Protein AF-0000000078189400 (afdb_homodimer)

Structure (mmCIF, N/CA/C/O backbone):
data_AF-0000000078189400-model_v1
#
loop_
_entity.id
_entity.type
_entity.pdbx_description
1 polymer 'Probable histone-arginine methyltransferase CARM1-like N-terminal PH domain-containing protein'
#
loop_
_atom_site.group_PDB
_atom_site.id
_atom_site.type_symbol
_atom_site.label_atom_id
_atom_site.label_alt_id
_atom_site.label_comp_id
_atom_site.label_asym_id
_atom_site.label_entity_id
_atom_site.label_seq_id
_atom_site.pdbx_PDB_ins_code
_atom_site.Cartn_x
_atom_site.Cartn_y
_atom_site.Cartn_z
_atom_site.occupancy
_atom_site.B_iso_or_equiv
_atom_site.auth_seq_id
_atom_site.auth_comp_id
_atom_site.auth_asym_id
_atom_site.auth_atom_id
_atom_site.pdbx_PDB_model_num
ATOM 1 N N . MET A 1 1 ? -20.094 41.25 11.297 1 23.17 1 MET A N 1
ATOM 2 C CA . MET A 1 1 ? -19.078 40.438 11.961 1 23.17 1 MET A CA 1
ATOM 3 C C . MET A 1 1 ? -18.75 39.188 11.141 1 23.17 1 MET A C 1
ATOM 5 O O . MET A 1 1 ? -19.609 38.344 10.898 1 23.17 1 MET A O 1
ATOM 9 N N . GLU A 1 2 ? -18.094 39.281 9.961 1 27.25 2 GLU A N 1
ATOM 10 C CA . GLU A 1 2 ? -17.875 38.312 8.883 1 27.25 2 GLU A CA 1
ATOM 11 C C . GLU A 1 2 ? -17.344 37 9.422 1 27.25 2 GLU A C 1
ATOM 13 O O . GLU A 1 2 ? -16.438 36.969 10.258 1 27.25 2 GLU A O 1
ATOM 18 N N . VAL A 1 3 ? -18.125 36.094 9.734 1 35 3 VAL A N 1
ATOM 19 C CA . VAL A 1 3 ? -17.75 34.75 10.234 1 35 3 VAL A CA 1
ATOM 20 C C . VAL A 1 3 ? -16.438 34.312 9.57 1 35 3 VAL A C 1
ATOM 22 O O . VAL A 1 3 ? -16.344 34.25 8.344 1 35 3 VAL A O 1
ATOM 25 N N . SER A 1 4 ? -15.219 34.938 10.008 1 34.03 4 SER A N 1
ATOM 26 C CA . SER A 1 4 ? -13.867 34.594 9.555 1 34.03 4 SER A CA 1
ATOM 27 C C . SER A 1 4 ? -13.766 33.125 9.148 1 34.03 4 SER A C 1
ATOM 29 O O . SER A 1 4 ? -14.156 32.25 9.906 1 34.03 4 SER A O 1
ATOM 31 N N . VAL A 1 5 ? -14.234 32.719 8.039 1 37.22 5 VAL A N 1
ATOM 32 C CA . VAL A 1 5 ? -13.984 31.422 7.449 1 37.22 5 VAL A CA 1
ATOM 33 C C . VAL A 1 5 ? -12.75 30.781 8.086 1 37.22 5 VAL A C 1
ATOM 35 O O . VAL A 1 5 ? -11.641 31.312 7.949 1 37.22 5 VAL A O 1
ATOM 38 N N . GLY A 1 6 ? -12.688 30.703 9.461 1 36.56 6 GLY A N 1
ATOM 39 C CA . GLY A 1 6 ? -11.617 30.266 10.344 1 36.56 6 GLY A CA 1
ATOM 40 C C . GLY A 1 6 ? -10.539 29.484 9.633 1 36.56 6 GLY A C 1
ATOM 41 O O . GLY A 1 6 ? -10.82 28.719 8.703 1 36.56 6 GLY A O 1
ATOM 42 N N . GLN A 1 7 ? -9.461 30.125 9.258 1 42.34 7 GLN A N 1
ATOM 43 C CA . GLN A 1 7 ? -8.211 29.516 8.812 1 42.34 7 GLN A CA 1
ATOM 44 C C . GLN A 1 7 ? -8.109 28.062 9.289 1 42.34 7 GLN A C 1
ATOM 46 O O . GLN A 1 7 ? -8.102 27.797 10.5 1 42.34 7 GLN A O 1
ATOM 51 N N . ARG A 1 8 ? -8.992 27.125 9.008 1 46.72 8 ARG A N 1
ATOM 52 C CA . ARG A 1 8 ? -8.859 25.703 9.289 1 46.72 8 ARG A CA 1
ATOM 53 C C . ARG A 1 8 ? -7.426 25.359 9.68 1 46.72 8 ARG A C 1
ATOM 55 O O . ARG A 1 8 ? -6.488 25.625 8.922 1 46.72 8 ARG A O 1
ATOM 62 N N . GLN A 1 9 ? -6.941 25.781 10.852 1 48.66 9 GLN A N 1
ATOM 63 C CA . GLN A 1 9 ? -5.613 25.406 11.328 1 48.66 9 GLN A CA 1
ATOM 64 C C . GLN A 1 9 ? -5.137 24.109 10.664 1 48.66 9 GLN A C 1
ATOM 66 O O . GLN A 1 9 ? -5.766 23.062 10.812 1 48.66 9 GLN A O 1
ATOM 71 N N . GLN A 1 10 ? -4.766 24.25 9.406 1 57.88 10 GLN A N 1
ATOM 72 C CA . GLN A 1 10 ? -4.133 23.188 8.617 1 57.88 10 GLN A CA 1
ATOM 73 C C . GLN A 1 10 ? -3.27 22.297 9.5 1 57.88 10 GLN A C 1
ATOM 75 O O . GLN A 1 10 ? -2.221 22.719 9.992 1 57.88 10 GLN A O 1
ATOM 80 N N . GLN A 1 11 ? -3.902 21.359 10.328 1 75.5 11 GLN A N 1
ATOM 81 C CA . GLN A 1 11 ? -3.119 20.422 11.117 1 75.5 11 GLN A CA 1
ATOM 82 C C . GLN A 1 11 ? -2.01 19.797 10.281 1 75.5 11 GLN A C 1
ATOM 84 O O . GLN A 1 11 ? -2.268 19.25 9.203 1 75.5 11 GLN A O 1
ATOM 89 N N . GLU A 1 12 ? -0.805 20.25 10.648 1 89.44 12 GLU A N 1
ATOM 90 C CA . GLU A 1 12 ? 0.39 19.688 10.031 1 89.44 12 GLU A CA 1
ATOM 91 C C . GLU A 1 12 ? 0.958 18.547 10.883 1 89.44 12 GLU A C 1
ATOM 93 O O . GLU A 1 12 ? 0.842 18.578 12.109 1 89.44 12 GLU A O 1
ATOM 98 N N . PHE A 1 13 ? 1.352 17.578 10.219 1 95.31 13 PHE A N 1
ATOM 99 C CA . PHE A 1 13 ? 1.99 16.453 10.891 1 95.31 13 PHE A CA 1
ATOM 100 C C . PHE A 1 13 ? 3.449 16.328 10.469 1 95.31 13 PHE A C 1
ATOM 102 O O . PHE A 1 13 ? 3.754 16.266 9.281 1 95.31 13 PHE A O 1
ATOM 109 N N . SER A 1 14 ? 4.289 16.422 11.469 1 95.5 14 SER A N 1
ATOM 110 C CA . SER A 1 14 ? 5.684 16.094 11.211 1 95.5 14 SER A CA 1
ATOM 111 C C . SER A 1 14 ? 5.895 14.586 11.148 1 95.5 14 SER A C 1
ATOM 113 O O . SER A 1 14 ? 5.75 13.891 12.156 1 95.5 14 SER A O 1
ATOM 115 N N . LEU A 1 15 ? 6.293 14.133 10 1 96.56 15 LEU A N 1
ATOM 116 C CA . LEU A 1 15 ? 6.469 12.703 9.789 1 96.56 15 LEU A CA 1
ATOM 117 C C . LEU A 1 15 ? 7.941 12.32 9.844 1 96.56 15 LEU A C 1
ATOM 119 O O . LEU A 1 15 ? 8.797 13.039 9.32 1 96.56 15 LEU A O 1
ATOM 123 N N . ALA A 1 16 ? 8.195 11.203 10.531 1 95.88 16 ALA A N 1
ATOM 124 C CA . ALA A 1 16 ? 9.578 10.727 10.617 1 95.88 16 ALA A CA 1
ATOM 125 C C . ALA A 1 16 ? 10.141 10.422 9.234 1 95.88 16 ALA A C 1
ATOM 127 O O . ALA A 1 16 ? 11.297 10.742 8.945 1 95.88 16 ALA A O 1
ATOM 128 N N . SER A 1 17 ? 9.367 9.805 8.398 1 93.56 17 SER A N 1
ATOM 129 C CA . SER A 1 17 ? 9.797 9.539 7.027 1 93.56 17 SER A CA 1
ATOM 130 C C . SER A 1 17 ? 8.602 9.219 6.129 1 93.56 17 SER A C 1
ATOM 132 O O . SER A 1 17 ? 7.566 8.758 6.609 1 93.56 17 SER A O 1
ATOM 134 N N . VAL A 1 18 ? 8.773 9.508 4.875 1 93.25 18 VAL A N 1
ATOM 135 C CA . VAL A 1 18 ? 7.816 9.164 3.826 1 93.25 18 VAL A CA 1
ATOM 136 C C . VAL A 1 18 ? 8.555 8.609 2.611 1 93.25 18 VAL A C 1
ATOM 138 O O . VAL A 1 18 ? 9.594 9.148 2.207 1 93.25 18 VAL A O 1
ATOM 141 N N . SER A 1 19 ? 8.023 7.5 2.137 1 90.44 19 SER A N 1
ATOM 142 C CA . SER A 1 19 ? 8.578 6.918 0.924 1 90.44 19 SER A CA 1
ATOM 143 C C . SER A 1 19 ? 7.492 6.621 -0.102 1 90.44 19 SER A C 1
ATOM 145 O O . SER A 1 19 ? 6.484 5.988 0.22 1 90.44 19 SER A O 1
ATOM 147 N N . GLU A 1 20 ? 7.703 7.062 -1.299 1 91.12 20 GLU A N 1
ATOM 148 C CA . GLU A 1 20 ? 6.762 6.75 -2.371 1 91.12 20 GLU A CA 1
ATOM 149 C C . GLU A 1 20 ? 6.98 5.336 -2.896 1 91.12 20 GLU A C 1
ATOM 151 O O . GLU A 1 20 ? 8.117 4.902 -3.086 1 91.12 20 GLU A O 1
ATOM 156 N N . LEU A 1 21 ? 5.852 4.617 -3.01 1 90.75 21 LEU A N 1
ATOM 157 C CA . LEU A 1 21 ? 5.906 3.299 -3.629 1 90.75 21 LEU A CA 1
ATOM 158 C C . LEU A 1 21 ? 6.039 3.414 -5.145 1 90.75 21 LEU A C 1
ATOM 160 O O . LEU A 1 21 ? 5.059 3.705 -5.836 1 90.75 21 LEU A O 1
ATOM 164 N N . ALA A 1 22 ? 7.207 3.67 -5.648 1 75.5 22 ALA A N 1
ATOM 165 C CA . ALA A 1 22 ? 7.461 4.082 -7.027 1 75.5 22 ALA A CA 1
ATOM 166 C C . ALA A 1 22 ? 7.172 2.941 -8 1 75.5 22 ALA A C 1
ATOM 168 O O . ALA A 1 22 ? 7.352 1.77 -7.664 1 75.5 22 ALA A O 1
ATOM 169 N N . SER A 1 23 ? 6.457 3.307 -9.125 1 64.25 23 SER A N 1
ATOM 170 C CA . SER A 1 23 ? 6.305 2.365 -10.227 1 64.25 23 SER A CA 1
ATOM 171 C C . SER A 1 23 ? 7.625 2.156 -10.961 1 64.25 23 SER A C 1
ATOM 173 O O . SER A 1 23 ? 8.508 3.014 -10.914 1 64.25 23 SER A O 1
ATOM 175 N N . SER A 1 24 ? 8.047 0.812 -11.289 1 55.69 24 SER A N 1
ATOM 176 C CA . SER A 1 24 ? 9.242 0.499 -12.062 1 55.69 24 SER A CA 1
ATOM 177 C C . SER A 1 24 ? 9.5 1.558 -13.133 1 55.69 24 SER A C 1
ATOM 179 O O . SER A 1 24 ? 10.648 1.792 -13.516 1 55.69 24 SER A O 1
ATOM 181 N N . ALA A 1 25 ? 8.445 1.832 -13.953 1 50.59 25 ALA A N 1
ATOM 182 C CA . ALA A 1 25 ? 8.781 2.779 -15.008 1 50.59 25 ALA A CA 1
ATOM 183 C C . ALA A 1 25 ? 9.367 4.066 -14.43 1 50.59 25 ALA A C 1
ATOM 185 O O . ALA A 1 25 ? 10 4.848 -15.148 1 50.59 25 ALA A O 1
ATOM 186 N N . S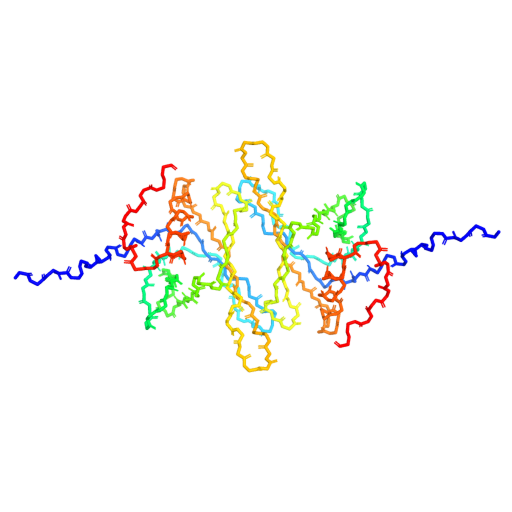ER A 1 26 ? 8.828 4.391 -13.391 1 49.25 26 SER A N 1
ATOM 187 C CA . SER A 1 26 ? 9.375 5.656 -12.914 1 49.25 26 SER A CA 1
ATOM 188 C C . SER A 1 26 ? 10.758 5.461 -12.305 1 49.25 26 SER A C 1
ATOM 190 O O . SER A 1 26 ? 10.922 4.707 -11.344 1 49.25 26 SER A O 1
ATOM 192 N N . THR A 1 27 ? 11.719 5.172 -13.141 1 41.94 27 THR A N 1
ATOM 193 C CA . THR A 1 27 ? 13.125 5.297 -12.773 1 41.94 27 THR A CA 1
ATOM 194 C C . THR A 1 27 ? 13.297 6.227 -11.578 1 41.94 27 THR A C 1
ATOM 196 O O . THR A 1 27 ? 14.422 6.578 -11.203 1 41.94 27 THR A O 1
ATOM 199 N N . SER A 1 28 ? 12.328 7.035 -11.461 1 43.41 28 SER A N 1
ATOM 200 C CA . SER A 1 28 ? 12.75 8.062 -10.516 1 43.41 28 SER A CA 1
ATOM 201 C C . SER A 1 28 ? 13.148 7.461 -9.172 1 43.41 28 SER A C 1
ATOM 203 O O . SER A 1 28 ? 12.672 6.383 -8.812 1 43.41 28 SER A O 1
ATOM 205 N N . ALA A 1 29 ? 14.094 7.949 -8.547 1 43.72 29 ALA A N 1
ATOM 206 C CA . ALA A 1 29 ? 14.852 7.785 -7.309 1 43.72 29 ALA A CA 1
ATOM 207 C C . ALA A 1 29 ? 13.938 7.43 -6.141 1 43.72 29 ALA A C 1
ATOM 209 O O . ALA A 1 29 ? 13.016 8.18 -5.816 1 43.72 29 ALA A O 1
ATOM 210 N N . THR A 1 30 ? 13.367 6.09 -6.145 1 52 30 THR A N 1
ATOM 211 C CA . THR A 1 30 ? 12.859 5.797 -4.809 1 52 30 THR A CA 1
ATOM 212 C C . THR A 1 30 ? 13.531 6.68 -3.766 1 52 30 THR A C 1
ATOM 214 O O . THR A 1 30 ? 14.75 6.605 -3.572 1 52 30 THR A O 1
ATOM 217 N N . THR A 1 31 ? 13.094 7.855 -3.754 1 57.41 31 THR A N 1
ATOM 218 C CA . THR A 1 31 ? 13.656 8.75 -2.75 1 57.41 31 THR A CA 1
ATOM 219 C C . THR A 1 31 ? 13.703 8.07 -1.385 1 57.41 31 THR A C 1
ATOM 221 O O . THR A 1 31 ? 12.742 7.426 -0.973 1 57.41 31 THR A O 1
ATOM 224 N N . ALA A 1 32 ? 14.828 7.77 -1.011 1 73.69 32 ALA A N 1
ATOM 225 C CA . ALA A 1 32 ? 15.062 7.293 0.351 1 73.69 32 ALA A CA 1
ATOM 226 C C . ALA A 1 32 ? 14.055 7.898 1.322 1 73.69 32 ALA A C 1
ATOM 228 O O . ALA A 1 32 ? 13.633 9.039 1.154 1 73.69 32 ALA A O 1
ATOM 229 N N . PRO A 1 33 ? 13.523 7.031 2.02 1 84.44 33 PRO A N 1
ATOM 230 C CA . PRO A 1 33 ? 12.664 7.605 3.062 1 84.44 33 PRO A CA 1
ATOM 231 C C . PRO A 1 33 ? 13.281 8.844 3.715 1 84.44 33 PRO A C 1
ATOM 233 O O . PRO A 1 33 ? 14.469 8.852 4.035 1 84.44 33 PRO A O 1
ATOM 236 N N . SER A 1 34 ? 12.531 9.844 3.688 1 90.75 34 SER A N 1
ATOM 237 C CA . SER A 1 34 ? 13 11.102 4.27 1 90.75 34 SER A CA 1
ATOM 238 C C . SER A 1 34 ? 11.891 11.781 5.066 1 90.75 34 SER A C 1
ATOM 240 O O . SER A 1 34 ? 10.711 11.547 4.828 1 90.75 34 SER A O 1
ATOM 242 N N . PRO A 1 35 ? 12.32 12.562 6.07 1 93.88 35 PRO A N 1
ATOM 243 C CA . PRO A 1 35 ? 11.328 13.328 6.832 1 93.88 35 PRO A CA 1
ATOM 244 C C . PRO A 1 35 ? 10.477 14.234 5.953 1 93.88 35 PRO A C 1
ATOM 246 O O . PRO A 1 35 ? 10.945 14.703 4.91 1 93.88 35 PRO A O 1
ATOM 249 N N . ALA A 1 36 ? 9.242 14.453 6.418 1 94.5 36 ALA A N 1
ATOM 250 C CA . ALA A 1 36 ? 8.305 15.258 5.633 1 94.5 36 ALA A CA 1
ATOM 251 C C . ALA A 1 36 ? 7.238 15.891 6.52 1 94.5 36 ALA A C 1
ATOM 253 O O . ALA A 1 36 ? 7.094 15.516 7.688 1 94.5 36 ALA A O 1
ATOM 254 N N . ILE A 1 37 ? 6.605 16.844 5.977 1 94.56 37 ILE A N 1
ATOM 255 C CA . ILE A 1 37 ? 5.449 17.469 6.613 1 94.56 37 ILE A CA 1
ATOM 256 C C . ILE A 1 37 ? 4.188 17.156 5.816 1 94.56 37 ILE A C 1
ATOM 258 O O . ILE A 1 37 ? 4.156 17.328 4.594 1 94.56 37 ILE A O 1
ATOM 262 N N . ALA A 1 38 ? 3.244 16.672 6.496 1 95.38 38 ALA A N 1
ATOM 263 C CA . ALA A 1 38 ? 1.953 16.391 5.875 1 95.38 38 ALA A CA 1
ATOM 264 C C . ALA A 1 38 ? 0.895 17.391 6.328 1 95.38 38 ALA A C 1
ATOM 266 O O . ALA A 1 38 ? 0.829 17.734 7.508 1 95.38 38 ALA A O 1
ATOM 267 N N . ARG A 1 39 ? 0.06 17.781 5.367 1 93.06 39 ARG A N 1
ATOM 268 C CA . ARG A 1 39 ? -1.003 18.734 5.652 1 93.06 39 ARG A CA 1
ATOM 269 C C . ARG A 1 39 ? -2.293 18.344 4.938 1 93.06 39 ARG A C 1
ATOM 271 O O . ARG A 1 39 ? -2.273 18 3.754 1 93.06 39 ARG A O 1
ATOM 278 N N . PHE A 1 40 ? -3.309 18.375 5.719 1 92.5 40 PHE A N 1
ATOM 279 C CA . PHE A 1 40 ? -4.629 18.219 5.117 1 92.5 40 PHE A CA 1
ATOM 280 C C . PHE A 1 40 ? -5.203 19.562 4.699 1 92.5 40 PHE A C 1
ATOM 282 O O . PHE A 1 40 ? -5.121 20.531 5.449 1 92.5 40 PHE A O 1
ATOM 289 N N . CYS A 1 41 ? -5.613 19.625 3.508 1 88.25 41 CYS A N 1
ATOM 290 C CA . CYS A 1 41 ? -6.105 20.906 3.025 1 88.25 41 CYS A CA 1
ATOM 291 C C . CYS A 1 41 ? -7.176 20.719 1.959 1 88.25 41 CYS A C 1
ATOM 293 O O . CYS A 1 41 ? -7.434 19.594 1.524 1 88.25 41 CYS A O 1
ATOM 295 N N . MET A 1 42 ? -7.844 21.719 1.69 1 85 42 MET A N 1
ATOM 296 C CA . MET A 1 42 ? -8.781 21.75 0.574 1 85 42 MET A CA 1
ATOM 297 C C . MET A 1 42 ? -8.133 22.344 -0.67 1 85 42 MET A C 1
ATOM 299 O O . MET A 1 42 ? -7.367 23.297 -0.577 1 85 42 MET A O 1
ATOM 303 N N . ASP A 1 43 ? -8.195 21.594 -1.727 1 75.62 43 ASP A N 1
ATOM 304 C CA . ASP A 1 43 ? -7.762 22.109 -3.021 1 75.62 43 ASP A CA 1
ATOM 305 C C . ASP A 1 43 ? -8.883 22.016 -4.055 1 75.62 43 ASP A C 1
ATOM 307 O O . ASP A 1 43 ? -9.328 20.922 -4.395 1 75.62 43 ASP A O 1
ATOM 311 N N . CYS A 1 44 ? -9.234 23.281 -4.598 1 69.75 44 CYS A N 1
ATOM 312 C CA . CYS A 1 44 ? -10.242 23.359 -5.648 1 69.75 44 CYS A CA 1
ATOM 313 C C . CYS A 1 44 ? -11.461 22.516 -5.305 1 69.75 44 CYS A C 1
ATOM 315 O O . CYS A 1 44 ? -11.945 21.75 -6.141 1 69.75 44 CYS A O 1
ATOM 317 N N . GLY A 1 45 ? -11.82 22.531 -4.016 1 72.38 45 GLY A N 1
ATOM 318 C CA . GLY A 1 45 ? -13.062 21.859 -3.641 1 72.38 45 GLY A CA 1
ATOM 319 C C . GLY A 1 45 ? -12.867 20.422 -3.217 1 72.38 45 GLY A C 1
ATOM 320 O O . GLY A 1 45 ? -13.828 19.75 -2.828 1 72.38 45 GLY A O 1
ATOM 321 N N . SER A 1 46 ? -11.727 19.859 -3.377 1 82.69 46 SER A N 1
ATOM 322 C CA . SER A 1 46 ? -11.508 18.484 -2.949 1 82.69 46 SER A CA 1
ATOM 323 C C . SER A 1 46 ? -10.523 18.406 -1.786 1 82.69 46 SER A C 1
ATOM 325 O O . SER A 1 46 ? -9.633 19.25 -1.669 1 82.69 46 SER A O 1
ATOM 327 N N . SER A 1 47 ? -10.836 17.516 -0.885 1 90.25 47 SER A N 1
ATOM 328 C CA . SER A 1 47 ? -9.914 17.281 0.22 1 90.25 47 SER A CA 1
ATOM 329 C C . SER A 1 47 ? -8.648 16.578 -0.254 1 90.25 47 SER A C 1
ATOM 331 O O . SER A 1 47 ? -8.711 15.664 -1.074 1 90.25 47 SER A O 1
ATOM 333 N N . GLU A 1 48 ? -7.539 17.109 0.283 1 92 48 GLU A N 1
ATOM 334 C CA . GLU A 1 48 ? -6.258 16.562 -0.156 1 92 48 GLU A CA 1
ATOM 335 C C . GLU A 1 48 ? -5.285 16.422 1.014 1 92 48 GLU A C 1
ATOM 337 O O . GLU A 1 48 ? -5.352 17.203 1.974 1 92 48 GLU A O 1
ATOM 342 N N . LEU A 1 49 ? -4.48 15.359 0.913 1 94.62 49 LEU A N 1
ATOM 343 C CA . LEU A 1 49 ? -3.281 15.242 1.735 1 94.62 49 LEU A CA 1
ATOM 344 C C . LEU A 1 49 ? -2.045 15.68 0.958 1 94.62 49 LEU A C 1
ATOM 346 O O . LEU A 1 49 ? -1.715 15.094 -0.074 1 94.62 49 LEU A O 1
ATOM 350 N N . ARG A 1 50 ? -1.412 16.734 1.507 1 93.19 50 ARG A N 1
ATOM 351 C CA . ARG A 1 50 ? -0.193 17.234 0.874 1 93.19 50 ARG A CA 1
ATOM 352 C C . ARG A 1 50 ? 1.036 16.875 1.703 1 93.19 50 ARG A C 1
ATOM 354 O O . ARG A 1 50 ? 1.06 17.094 2.916 1 93.19 50 ARG A O 1
ATOM 361 N N . ILE A 1 51 ? 1.98 16.297 1.002 1 93.69 51 ILE A N 1
ATOM 362 C CA . ILE A 1 51 ? 3.234 15.914 1.646 1 93.69 51 ILE A CA 1
ATOM 363 C C . ILE A 1 51 ? 4.383 16.734 1.062 1 93.69 51 ILE A C 1
ATOM 365 O O . ILE A 1 51 ? 4.531 16.828 -0.158 1 93.69 51 ILE A O 1
ATOM 369 N N . ARG A 1 52 ? 5.094 17.312 1.985 1 92.44 52 ARG A N 1
ATOM 370 C CA . ARG A 1 52 ? 6.277 18.062 1.591 1 92.44 52 ARG A CA 1
ATOM 371 C C . ARG A 1 52 ? 7.531 17.516 2.264 1 92.44 52 ARG A C 1
ATOM 373 O O . ARG A 1 52 ? 7.613 17.469 3.492 1 92.44 52 ARG A O 1
ATOM 380 N N . TRP A 1 53 ? 8.469 17.141 1.36 1 91.81 53 TRP A N 1
ATOM 381 C CA . TRP A 1 53 ? 9.711 16.641 1.924 1 91.81 53 TRP A CA 1
ATOM 382 C C . TRP A 1 53 ? 10.602 17.781 2.395 1 91.81 53 TRP A C 1
ATOM 384 O O . TRP A 1 53 ? 10.688 18.812 1.74 1 91.81 53 TRP A O 1
ATOM 394 N N . GLU A 1 54 ? 11.195 17.594 3.465 1 86.25 54 GLU A N 1
ATOM 395 C CA . GLU A 1 54 ? 12 18.656 4.062 1 86.25 54 GLU A CA 1
ATOM 396 C C . GLU A 1 54 ? 13.289 18.875 3.283 1 86.25 54 GLU A C 1
ATOM 398 O O . GLU A 1 54 ? 13.805 19.984 3.217 1 86.25 54 GLU A O 1
ATOM 403 N N . ASN A 1 55 ? 13.859 17.828 2.758 1 78.94 55 ASN A N 1
ATOM 404 C CA . ASN A 1 55 ? 15.164 17.938 2.102 1 78.94 55 ASN A CA 1
ATOM 405 C C . ASN A 1 55 ? 15.016 18.25 0.615 1 78.94 55 ASN A C 1
ATOM 407 O O . ASN A 1 55 ? 16.016 18.375 -0.1 1 78.94 55 ASN A O 1
ATOM 411 N N . ASP A 1 56 ? 13.742 18.266 0.148 1 69.69 56 ASP A N 1
ATOM 412 C CA . ASP A 1 56 ? 13.5 18.562 -1.262 1 69.69 56 ASP A CA 1
ATOM 413 C C . ASP A 1 56 ? 12.477 19.688 -1.423 1 69.69 56 ASP A C 1
ATOM 415 O O . ASP A 1 56 ? 11.289 19.5 -1.166 1 69.69 56 ASP A O 1
ATOM 419 N N . ALA A 1 57 ? 13.031 20.875 -1.674 1 64.75 57 ALA A N 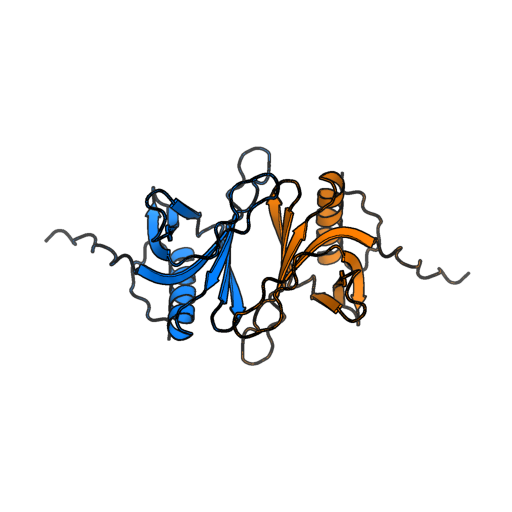1
ATOM 420 C CA . ALA A 1 57 ? 12.164 22.047 -1.774 1 64.75 57 ALA A CA 1
ATOM 421 C C . ALA A 1 57 ? 11.109 21.859 -2.859 1 64.75 57 ALA A C 1
ATOM 423 O O . ALA A 1 57 ? 10.016 22.422 -2.777 1 64.75 57 ALA A O 1
ATOM 424 N N . SER A 1 58 ? 11.383 21.109 -3.842 1 67.94 58 SER A N 1
ATOM 425 C CA . SER A 1 58 ? 10.453 20.969 -4.957 1 67.94 58 SER A CA 1
ATOM 426 C C . SER A 1 58 ? 9.656 19.672 -4.848 1 67.94 58 SER A C 1
ATOM 428 O O . SER A 1 58 ? 8.711 19.453 -5.613 1 67.94 58 SER A O 1
ATOM 430 N N . GLY A 1 59 ? 9.898 19.031 -3.756 1 75.62 59 GLY A N 1
ATOM 431 C CA . GLY A 1 59 ? 9.297 17.703 -3.699 1 75.62 59 GLY A CA 1
ATOM 432 C C . GLY A 1 59 ? 8 17.672 -2.906 1 75.62 59 GLY A C 1
ATOM 433 O O . GLY A 1 59 ? 7.977 18.062 -1.738 1 75.62 59 GLY A O 1
ATOM 434 N N . PHE A 1 60 ? 6.898 17.75 -3.621 1 83.94 60 PHE A N 1
ATOM 435 C CA . PHE A 1 60 ? 5.648 17.562 -2.896 1 83.94 60 PHE A CA 1
ATOM 436 C C . PHE A 1 60 ? 4.762 16.547 -3.605 1 83.94 60 PHE A C 1
ATOM 438 O O . PHE A 1 60 ? 4.938 16.281 -4.797 1 83.94 60 PHE A O 1
ATOM 445 N N . ALA A 1 61 ? 3.998 15.945 -2.846 1 89.94 61 ALA A N 1
ATOM 446 C CA . ALA A 1 61 ? 2.986 15.031 -3.367 1 89.94 61 ALA A CA 1
ATOM 447 C C . ALA A 1 61 ? 1.604 15.367 -2.814 1 89.94 61 ALA A C 1
ATOM 449 O O . ALA A 1 61 ? 1.478 15.812 -1.67 1 89.94 61 ALA A O 1
ATOM 450 N N . GLY A 1 62 ? 0.652 15.273 -3.668 1 91.81 62 GLY A N 1
ATOM 451 C CA . GLY A 1 62 ? -0.732 15.438 -3.252 1 91.81 62 GLY A CA 1
ATOM 452 C C . GLY A 1 62 ? -1.572 14.195 -3.488 1 91.81 62 GLY A C 1
ATOM 453 O O . GLY A 1 62 ? -1.527 13.602 -4.57 1 91.81 62 GLY A O 1
ATOM 454 N N . LEU A 1 63 ? -2.318 13.773 -2.459 1 94.62 63 LEU A N 1
ATOM 455 C CA . LEU A 1 63 ? -3.221 12.625 -2.539 1 94.62 63 LEU A CA 1
ATOM 456 C C . LEU A 1 63 ? -4.668 13.062 -2.346 1 94.62 63 LEU A C 1
ATOM 458 O O . LEU A 1 63 ? -4.977 13.82 -1.417 1 94.62 63 LEU A O 1
ATOM 462 N N . HIS A 1 64 ? -5.551 12.656 -3.322 1 93.69 64 HIS A N 1
ATOM 463 C CA . HIS A 1 64 ? -6.977 12.906 -3.148 1 93.69 64 HIS A CA 1
ATOM 464 C C . HIS A 1 64 ? -7.574 11.992 -2.08 1 93.69 64 HIS A C 1
ATOM 466 O O . HIS A 1 64 ? -7.57 10.773 -2.23 1 93.69 64 HIS A O 1
ATOM 472 N N . LEU A 1 65 ? -8.156 12.602 -1.068 1 94.06 65 LEU A N 1
ATOM 473 C CA . LEU A 1 65 ? -8.602 11.82 0.08 1 94.06 65 LEU A CA 1
ATOM 474 C C . LEU A 1 65 ? -9.797 10.953 -0.286 1 94.06 65 LEU A C 1
ATOM 476 O O . LEU A 1 65 ? -9.93 9.828 0.198 1 94.06 65 LEU A O 1
ATOM 480 N N . GLU A 1 66 ? -10.633 11.469 -1.157 1 91.88 66 GLU A N 1
ATOM 481 C CA . GLU A 1 66 ? -11.836 10.719 -1.529 1 91.88 66 GLU A CA 1
ATOM 482 C C . GLU A 1 66 ? -11.477 9.375 -2.158 1 91.88 66 GLU A C 1
ATOM 484 O O . GLU A 1 66 ? -12.188 8.391 -1.981 1 91.88 66 GLU A O 1
ATOM 489 N N . SER A 1 67 ? -10.422 9.375 -2.842 1 94 67 SER A N 1
ATOM 490 C CA . SER A 1 67 ? -10.016 8.164 -3.539 1 94 67 SER A CA 1
ATOM 491 C C . SER A 1 67 ? -8.867 7.469 -2.816 1 94 67 SER A C 1
ATOM 493 O O . SER A 1 67 ? -8.281 6.52 -3.338 1 94 67 SER A O 1
ATOM 495 N N . SER A 1 68 ? -8.523 7.914 -1.654 1 96.56 68 SER A N 1
ATOM 496 C CA . SER A 1 68 ? -7.379 7.355 -0.943 1 96.56 68 SER A CA 1
ATOM 497 C C . SER A 1 68 ? -7.828 6.438 0.19 1 96.56 68 SER A C 1
ATOM 499 O O . SER A 1 68 ? -8.945 6.574 0.701 1 96.56 68 SER A O 1
ATOM 501 N N . GLN A 1 69 ? -6.988 5.496 0.488 1 97.12 69 GLN A N 1
ATOM 502 C CA . GLN A 1 69 ? -7.129 4.625 1.652 1 97.12 69 GLN A CA 1
ATOM 503 C C . GLN A 1 69 ? -5.855 4.613 2.488 1 97.12 69 GLN A C 1
ATOM 505 O O . GLN A 1 69 ? -4.75 4.703 1.947 1 97.12 69 GLN A O 1
ATOM 510 N N . LEU A 1 70 ? -6.074 4.543 3.762 1 97.69 70 LEU A N 1
ATOM 511 C CA . LEU A 1 70 ? -4.984 4.504 4.73 1 97.69 70 LEU A CA 1
ATOM 512 C C . LEU A 1 70 ? -5.023 3.211 5.543 1 97.69 70 LEU A C 1
ATOM 514 O O . LEU A 1 70 ? -6.047 2.881 6.145 1 97.69 70 LEU A O 1
ATOM 518 N N . PHE A 1 71 ? -3.854 2.498 5.473 1 96.69 71 PHE A N 1
ATOM 519 C CA . PHE A 1 71 ? -3.773 1.217 6.164 1 96.69 71 PHE A CA 1
ATOM 520 C C . PHE A 1 71 ? -2.697 1.25 7.242 1 96.69 71 PHE A C 1
ATOM 522 O O . PHE A 1 71 ? -1.572 1.686 6.992 1 96.69 71 PHE A O 1
ATOM 529 N N . LYS A 1 72 ? -3.049 0.75 8.398 1 95.81 72 LYS A N 1
ATOM 530 C CA . LYS A 1 72 ? -2.072 0.646 9.477 1 95.81 72 LYS A CA 1
ATOM 531 C C . LYS A 1 72 ? -1.218 -0.609 9.328 1 95.81 72 LYS A C 1
ATOM 533 O O . LYS A 1 72 ? -1.721 -1.728 9.445 1 95.81 72 LYS A O 1
ATOM 538 N N . LEU A 1 73 ? 0.077 -0.411 9.102 1 95 73 LEU A N 1
ATOM 539 C CA . LEU A 1 73 ? 0.979 -1.544 8.922 1 95 73 LEU A CA 1
ATOM 540 C C . LEU A 1 73 ? 1.596 -1.958 10.258 1 95 73 LEU A C 1
ATOM 542 O O . LEU A 1 73 ? 2.1 -3.076 10.391 1 95 73 LEU A O 1
ATOM 546 N N . GLY A 1 74 ? 1.706 -1.124 11.148 1 93.69 74 GLY A N 1
ATOM 547 C CA . GLY A 1 74 ? 2.283 -1.267 12.477 1 93.69 74 GLY A CA 1
ATOM 548 C C . GLY A 1 74 ? 2.039 -0.061 13.367 1 93.69 74 GLY A C 1
ATOM 549 O O . GLY A 1 74 ? 1.312 0.859 12.984 1 93.69 74 GLY A O 1
ATOM 550 N N . PRO A 1 75 ? 2.633 -0.055 14.539 1 92.56 75 PRO A N 1
ATOM 551 C CA . PRO A 1 75 ? 2.365 1.04 15.477 1 92.56 75 PRO A CA 1
ATOM 552 C C . PRO A 1 75 ? 2.818 2.396 14.938 1 92.56 75 PRO A C 1
ATOM 554 O O . PRO A 1 75 ? 2.205 3.422 15.25 1 92.56 75 PRO A O 1
ATOM 557 N N . LEU A 1 76 ? 3.844 2.363 14.109 1 95.25 76 LEU A N 1
ATOM 558 C CA . LEU A 1 76 ? 4.406 3.643 13.695 1 95.25 76 LEU A CA 1
ATOM 559 C C . LEU A 1 76 ? 4.301 3.816 12.188 1 95.25 76 LEU A C 1
ATOM 561 O O . LEU A 1 76 ? 4.684 4.859 11.648 1 95.25 76 LEU A O 1
ATOM 565 N N . GLN A 1 77 ? 3.82 2.861 11.547 1 95.44 77 GLN A N 1
ATOM 566 C CA . GLN A 1 77 ? 3.918 2.902 10.094 1 95.44 77 GLN A CA 1
ATOM 567 C C . GLN A 1 77 ? 2.559 2.664 9.445 1 95.44 77 GLN A C 1
ATOM 569 O O . GLN A 1 77 ? 1.789 1.813 9.898 1 95.44 77 GLN A O 1
ATOM 574 N N . SER A 1 78 ? 2.283 3.381 8.391 1 96.75 78 SER A N 1
ATOM 575 C CA . SER A 1 78 ? 1.083 3.219 7.578 1 96.75 78 SER A CA 1
ATOM 576 C C . SER A 1 78 ? 1.41 3.285 6.09 1 96.75 78 SER A C 1
ATOM 578 O O . SER A 1 78 ? 2.51 3.691 5.711 1 96.75 78 SER A O 1
ATOM 580 N N . VAL A 1 79 ? 0.568 2.83 5.367 1 96.62 79 VAL A N 1
ATOM 581 C CA . VAL A 1 79 ? 0.646 3.021 3.922 1 96.62 79 VAL A CA 1
ATOM 582 C C . VAL A 1 79 ? -0.62 3.715 3.424 1 96.62 79 VAL A C 1
ATOM 584 O O . VAL A 1 79 ? -1.729 3.371 3.84 1 96.62 79 VAL A O 1
ATOM 587 N N . CYS A 1 80 ? -0.49 4.711 2.654 1 97.94 80 CYS A N 1
ATOM 588 C CA . CYS A 1 80 ? -1.582 5.434 2.006 1 97.94 80 CYS A CA 1
ATOM 589 C C . CYS A 1 80 ? -1.584 5.18 0.503 1 97.94 80 CYS A C 1
ATOM 591 O O . CYS A 1 80 ? -0.542 5.27 -0.147 1 97.94 80 CYS A O 1
ATOM 593 N N . VAL A 1 81 ? -2.721 4.84 -0.057 1 97.5 81 VAL A N 1
ATOM 594 C CA . VAL A 1 81 ? -2.822 4.598 -1.492 1 97.5 81 VAL A CA 1
ATOM 595 C C . VAL A 1 81 ? -3.945 5.449 -2.082 1 97.5 81 VAL A C 1
ATOM 597 O O . VAL A 1 81 ? -5.078 5.414 -1.598 1 97.5 81 VAL A O 1
ATOM 600 N N . ASP A 1 82 ? -3.619 6.25 -3.039 1 96.38 82 ASP A N 1
ATOM 601 C CA . ASP A 1 82 ? -4.578 7.023 -3.822 1 96.38 82 ASP A CA 1
ATOM 602 C C . ASP A 1 82 ? -4.867 6.344 -5.16 1 96.38 82 ASP A C 1
ATOM 604 O O . ASP A 1 82 ? -4.023 6.344 -6.059 1 96.38 82 ASP A O 1
ATOM 608 N N . GLU A 1 83 ? -6.02 5.836 -5.363 1 94.25 83 GLU A N 1
ATOM 609 C CA . GLU A 1 83 ? -6.383 5.09 -6.566 1 94.25 83 GLU A CA 1
ATOM 610 C C . GLU A 1 83 ? -6.688 6.031 -7.727 1 94.25 83 GLU A C 1
ATOM 612 O O . GLU A 1 83 ? -6.688 5.613 -8.891 1 94.25 83 GLU A O 1
ATOM 617 N N . GLY A 1 84 ? -6.883 7.148 -7.461 1 89.06 84 GLY A N 1
ATOM 618 C CA . GLY A 1 84 ? -7.207 8.109 -8.5 1 89.06 84 GLY A CA 1
ATOM 619 C C . GLY A 1 84 ? -8.656 8.055 -8.938 1 89.06 84 GLY A C 1
ATOM 620 O O . GLY A 1 84 ? -9.414 7.191 -8.484 1 89.06 84 GLY A O 1
ATOM 621 N N . PHE A 1 85 ? -8.992 9.008 -9.641 1 81.75 85 PHE A N 1
ATOM 622 C CA . PHE A 1 85 ? -10.359 9.086 -10.141 1 81.75 85 PHE A CA 1
ATOM 623 C C . PHE A 1 85 ? -10.445 8.57 -11.57 1 81.75 85 PHE A C 1
ATOM 625 O O . PHE A 1 85 ? -9.594 8.883 -12.398 1 81.75 85 PHE A O 1
ATOM 632 N N . GLU A 1 86 ? -11.32 7.57 -11.672 1 77.56 86 GLU A N 1
ATOM 633 C CA . GLU A 1 86 ? -11.547 7.047 -13.016 1 77.56 86 GLU A CA 1
ATOM 634 C C . GLU A 1 86 ? -12.055 8.133 -13.953 1 77.56 86 GLU A C 1
ATOM 636 O O . GLU A 1 86 ? -12.961 8.891 -13.594 1 77.56 86 GLU A O 1
ATOM 641 N N . THR A 1 87 ? -11.219 8.32 -14.883 1 74.94 87 THR A N 1
ATOM 642 C CA . THR A 1 87 ? -11.758 9.133 -15.969 1 74.94 87 THR A CA 1
ATOM 643 C C . THR A 1 87 ? -12.281 8.242 -17.094 1 74.94 87 THR A C 1
ATOM 645 O O . THR A 1 87 ? -12.359 7.023 -16.953 1 74.94 87 THR A O 1
ATOM 648 N N . ASN A 1 88 ? -12.648 8.703 -18.391 1 59.91 88 ASN A N 1
ATOM 649 C CA . ASN A 1 88 ? -13.422 8.125 -19.484 1 59.91 88 ASN A CA 1
ATOM 650 C C . ASN A 1 88 ? -12.984 6.688 -19.766 1 59.91 88 ASN A C 1
ATOM 652 O O . ASN A 1 88 ? -13.805 5.855 -20.156 1 59.91 88 ASN A O 1
ATOM 656 N N . LYS A 1 89 ? -11.68 6.289 -19.812 1 63.97 89 LYS A N 1
ATOM 657 C CA . LYS A 1 89 ? -11.477 5 -20.453 1 63.97 89 LYS A CA 1
ATOM 658 C C . LYS A 1 89 ? -10.602 4.082 -19.609 1 63.97 89 LYS A C 1
ATOM 660 O O . LYS A 1 89 ? -10.703 2.857 -19.688 1 63.97 89 LYS A O 1
ATOM 665 N N . GLU A 1 90 ? -9.727 4.602 -18.781 1 72.25 90 GLU A N 1
ATOM 666 C CA . GLU A 1 90 ? -8.773 3.693 -18.156 1 72.25 90 GLU A CA 1
ATOM 667 C C . GLU A 1 90 ? -8.625 4.004 -16.656 1 72.25 90 GLU A C 1
ATOM 669 O O . GLU A 1 90 ? -8.633 5.172 -16.266 1 72.25 90 GLU A O 1
ATOM 674 N N . LYS A 1 91 ? -8.734 2.92 -15.914 1 80.19 91 LYS A N 1
ATOM 675 C CA . LYS A 1 91 ? -8.422 3.104 -14.5 1 80.19 91 LYS A CA 1
ATOM 676 C C . LYS A 1 91 ? -6.984 3.586 -14.305 1 80.19 91 LYS A C 1
ATOM 678 O O . LYS A 1 91 ? -6.051 2.994 -14.852 1 80.19 91 LYS A O 1
ATOM 683 N N . PRO A 1 92 ? -6.801 4.746 -13.727 1 88.38 92 PRO A N 1
ATOM 684 C CA . PRO A 1 92 ? -5.445 5.258 -13.5 1 88.38 92 PRO A CA 1
ATOM 685 C C . PRO A 1 92 ? -4.637 4.371 -12.555 1 88.38 92 PRO A C 1
ATOM 687 O O . PRO A 1 92 ? -5.207 3.592 -11.789 1 88.38 92 PRO A O 1
ATOM 690 N N . TYR A 1 93 ? -3.385 4.508 -12.758 1 92.94 93 TYR A N 1
ATOM 691 C CA . TYR A 1 93 ? -2.514 3.92 -11.75 1 92.94 93 TYR A CA 1
ATOM 692 C C . TYR A 1 93 ? -2.715 4.598 -10.398 1 92.94 93 TYR A C 1
ATOM 694 O O . TYR A 1 93 ? -2.977 5.801 -10.336 1 92.94 93 TYR A O 1
ATOM 702 N N . SER A 1 94 ? -2.498 3.783 -9.406 1 95.12 94 SER A N 1
ATOM 703 C CA . SER A 1 94 ? -2.541 4.32 -8.047 1 95.12 94 SER A CA 1
ATOM 704 C C . SER A 1 94 ? -1.196 4.922 -7.648 1 95.12 94 SER A C 1
ATOM 706 O O . SER A 1 94 ? -0.166 4.598 -8.242 1 95.12 94 SER A O 1
ATOM 708 N N . ARG A 1 95 ? -1.299 5.785 -6.676 1 93.5 95 ARG A N 1
ATOM 709 C CA . ARG A 1 95 ? -0.102 6.293 -6.016 1 93.5 95 ARG A CA 1
ATOM 710 C C . ARG A 1 95 ? -0.054 5.855 -4.555 1 93.5 95 ARG A C 1
ATOM 712 O O . ARG A 1 95 ? -1.055 5.945 -3.84 1 93.5 95 ARG A O 1
ATOM 719 N N . GLY A 1 96 ? 1.057 5.316 -4.172 1 94.75 96 GLY A N 1
ATOM 720 C CA . GLY A 1 96 ? 1.184 4.824 -2.809 1 94.75 96 GLY A CA 1
ATOM 721 C C . GLY A 1 96 ? 2.383 5.398 -2.076 1 94.75 96 GLY A C 1
ATOM 722 O O . GLY A 1 96 ? 3.412 5.688 -2.689 1 94.75 96 GLY A O 1
ATOM 723 N N . PHE A 1 97 ? 2.213 5.609 -0.752 1 93.94 97 PHE A N 1
ATOM 724 C CA . PHE A 1 97 ? 3.27 6.086 0.13 1 93.94 97 PHE A CA 1
ATOM 725 C C . PHE A 1 97 ? 3.291 5.293 1.431 1 93.94 97 PHE A C 1
ATOM 727 O O . PHE A 1 97 ? 2.24 5.016 2.012 1 93.94 97 PHE A O 1
ATOM 734 N N . THR A 1 98 ? 4.473 4.918 1.815 1 94.69 98 THR A N 1
ATOM 735 C CA . THR A 1 98 ? 4.621 4.504 3.207 1 94.69 98 THR A CA 1
ATOM 736 C C . THR A 1 98 ? 4.914 5.707 4.098 1 94.69 98 THR A C 1
ATOM 738 O O . THR A 1 98 ? 5.68 6.598 3.721 1 94.69 98 THR A O 1
ATOM 741 N N . ILE A 1 99 ? 4.312 5.73 5.23 1 95.56 99 ILE A N 1
ATOM 742 C CA . ILE A 1 99 ? 4.434 6.84 6.172 1 95.56 99 ILE A CA 1
ATOM 743 C C . ILE A 1 99 ? 4.879 6.312 7.535 1 95.56 99 ILE A C 1
ATOM 745 O O . ILE A 1 99 ? 4.273 5.379 8.07 1 95.56 99 ILE A O 1
ATOM 749 N N . ARG A 1 100 ? 5.914 6.902 8.031 1 96.19 100 ARG A N 1
ATOM 750 C CA . ARG A 1 100 ? 6.359 6.59 9.383 1 96.19 100 ARG A CA 1
ATOM 751 C C . ARG A 1 100 ? 6.164 7.781 10.32 1 96.19 100 ARG A C 1
ATOM 753 O O . ARG A 1 100 ? 6.586 8.898 10 1 96.19 100 ARG A O 1
ATOM 760 N N . PHE A 1 101 ? 5.586 7.484 11.414 1 96.25 101 PHE A N 1
ATOM 761 C CA . PHE A 1 101 ? 5.312 8.516 12.406 1 96.25 101 PHE A CA 1
ATOM 762 C C . PHE A 1 101 ? 6.395 8.539 13.477 1 96.25 101 PHE A C 1
ATOM 764 O O . PHE A 1 101 ? 7.102 7.547 13.672 1 96.25 101 PHE A O 1
ATOM 771 N N . ASN A 1 102 ? 6.484 9.68 14.148 1 96.38 102 ASN A N 1
ATOM 772 C CA . ASN A 1 102 ? 7.449 9.781 15.242 1 96.38 102 ASN A CA 1
ATOM 773 C C . ASN A 1 102 ? 6.977 9.031 16.484 1 96.38 102 ASN A C 1
ATOM 775 O O . ASN A 1 102 ? 7.789 8.492 17.234 1 96.38 102 ASN A O 1
ATOM 779 N N . THR A 1 103 ? 5.664 9.07 16.703 1 95.81 103 THR A N 1
ATOM 780 C CA . THR A 1 103 ? 5.066 8.383 17.844 1 95.81 103 THR A CA 1
ATOM 781 C C . THR A 1 103 ? 3.764 7.699 17.438 1 95.81 103 THR A C 1
ATOM 783 O O . THR A 1 103 ? 3.182 8.023 16.406 1 95.81 103 THR A O 1
ATOM 786 N N . GLU A 1 104 ? 3.381 6.816 18.281 1 94.75 104 GLU A N 1
ATOM 787 C CA . GLU A 1 104 ? 2.111 6.133 18.047 1 94.75 104 GLU A CA 1
ATOM 788 C C . GLU A 1 104 ? 0.94 7.109 18.125 1 94.75 104 GLU A C 1
ATOM 790 O O . GLU A 1 104 ? -0.033 6.98 17.375 1 94.75 104 GLU A O 1
ATOM 795 N N . GLU A 1 105 ? 1.042 8.039 19.016 1 94.75 105 GLU A N 1
ATOM 796 C CA . GLU A 1 105 ? -0.002 9.047 19.188 1 94.75 105 GLU A CA 1
ATOM 797 C C . GLU A 1 105 ? -0.188 9.875 17.906 1 94.75 105 GLU A C 1
ATOM 799 O O . GLU A 1 105 ? -1.317 10.102 17.484 1 94.75 105 GLU A O 1
ATOM 804 N N . GLU A 1 106 ? 0.912 10.242 17.344 1 94.38 106 GLU A N 1
ATOM 805 C CA . GLU A 1 106 ? 0.855 10.992 16.094 1 94.38 106 GLU A CA 1
ATOM 806 C C . GLU A 1 106 ? 0.187 10.18 14.992 1 94.38 106 GLU A C 1
ATOM 808 O O . GLU A 1 106 ? -0.581 10.719 14.195 1 94.38 106 GLU A O 1
ATOM 813 N N . GLY A 1 107 ? 0.517 8.938 14.984 1 96.19 107 GLY A N 1
ATOM 814 C CA . GLY A 1 107 ? -0.125 8.062 14.016 1 96.19 107 GLY A CA 1
ATOM 815 C C . GLY A 1 107 ? -1.63 7.98 14.188 1 96.19 107 GLY A C 1
ATOM 816 O O . GLY A 1 107 ? -2.379 8.062 13.211 1 96.19 107 GLY A O 1
ATOM 817 N N . ARG A 1 108 ? -2.053 7.84 15.422 1 95.06 108 ARG A N 1
ATOM 818 C CA . ARG A 1 108 ? -3.48 7.777 15.719 1 95.06 108 ARG A CA 1
ATOM 819 C C . ARG A 1 108 ? -4.184 9.062 15.305 1 95.06 108 ARG A C 1
ATOM 821 O O . ARG A 1 108 ? -5.254 9.023 14.695 1 95.06 108 ARG A O 1
ATOM 828 N N . ASP A 1 109 ? -3.568 10.164 15.664 1 94.38 109 ASP A N 1
ATOM 829 C CA . ASP A 1 109 ? -4.152 11.453 15.312 1 94.38 109 ASP A CA 1
ATOM 830 C C . ASP A 1 109 ? -4.242 11.625 13.797 1 94.38 109 ASP A C 1
ATOM 832 O O . ASP A 1 109 ? -5.219 12.172 13.289 1 94.38 109 ASP A O 1
ATOM 836 N N . PHE A 1 110 ? -3.232 11.203 13.156 1 95.56 110 PHE A N 1
ATOM 837 C CA . PHE A 1 110 ? -3.207 11.273 11.703 1 95.56 110 PHE A CA 1
ATOM 838 C C . PHE A 1 110 ? -4.352 10.477 11.102 1 95.56 110 PHE A C 1
ATOM 840 O O . PHE A 1 110 ? -5.074 10.969 10.234 1 95.56 110 PHE A O 1
ATOM 847 N N . HIS A 1 111 ? -4.512 9.242 11.523 1 96.56 111 HIS A N 1
ATOM 848 C CA . HIS A 1 111 ? -5.578 8.383 11.031 1 96.56 111 HIS A CA 1
ATOM 849 C C . HIS A 1 111 ? -6.949 8.992 11.312 1 96.56 111 HIS A C 1
ATOM 851 O O . HIS A 1 111 ? -7.824 8.984 10.438 1 96.56 111 HIS A O 1
ATOM 857 N N . CYS A 1 112 ? -7.105 9.523 12.453 1 94.31 112 CYS A N 1
ATOM 858 C CA . CYS A 1 112 ? -8.359 10.164 12.82 1 94.31 112 CYS A CA 1
ATOM 859 C C . CYS A 1 112 ? -8.656 11.352 11.914 1 94.31 112 CYS A C 1
ATOM 861 O O . CYS A 1 112 ? -9.773 11.484 11.406 1 94.31 112 CYS A O 1
ATOM 863 N N . THR A 1 113 ? -7.676 12.172 11.734 1 92.94 113 THR A N 1
ATOM 864 C CA . THR A 1 113 ? -7.84 13.344 10.883 1 92.94 113 THR A CA 1
ATOM 865 C C . THR A 1 113 ? -8.141 12.93 9.445 1 92.94 113 THR A C 1
ATOM 867 O O . THR A 1 113 ? -8.992 13.531 8.789 1 92.94 113 THR A O 1
ATOM 870 N N . PHE A 1 114 ? -7.422 11.938 8.969 1 94.44 114 PHE A N 1
ATOM 871 C CA . PHE A 1 114 ? -7.637 11.414 7.629 1 94.44 114 PHE A CA 1
ATOM 872 C C . PHE A 1 114 ? -9.102 11.031 7.426 1 94.44 114 PHE A C 1
ATOM 874 O O . PHE A 1 114 ? -9.719 11.438 6.441 1 94.44 114 PHE A O 1
ATOM 881 N N . GLU A 1 115 ? -9.586 10.297 8.328 1 93.38 115 GLU A N 1
ATOM 882 C CA . GLU A 1 115 ? -10.977 9.852 8.227 1 93.38 115 GLU A CA 1
ATOM 883 C C . GLU A 1 115 ? -11.938 11.039 8.297 1 93.38 115 GLU A C 1
ATOM 885 O O . GLU A 1 115 ? -12.953 11.062 7.59 1 93.38 115 GLU A O 1
ATOM 890 N N . GLN A 1 116 ? -11.695 11.922 9.141 1 89.69 116 GLN A N 1
ATOM 891 C CA . GLN A 1 116 ? -12.539 13.102 9.281 1 89.69 116 GLN A CA 1
ATOM 892 C C . GLN A 1 116 ? -12.602 13.898 7.977 1 89.69 116 GLN A C 1
ATOM 894 O O . GLN A 1 116 ? -13.672 14.328 7.551 1 89.69 116 GLN A O 1
ATOM 899 N N . TRP A 1 117 ? -11.414 14.078 7.418 1 89.94 117 TRP A N 1
ATOM 900 C CA . TRP A 1 117 ? -11.352 14.852 6.18 1 89.94 117 TRP A CA 1
ATOM 901 C C . TRP A 1 117 ? -12.031 14.102 5.035 1 89.94 117 TRP A C 1
ATOM 903 O O . TRP A 1 117 ? -12.602 14.719 4.137 1 89.94 117 TRP A O 1
ATOM 913 N N . LYS A 1 118 ? -11.844 12.859 5.027 1 90.25 118 LYS A N 1
ATOM 914 C CA . LYS A 1 118 ? -12.453 12.047 3.979 1 90.25 118 LYS A CA 1
ATOM 915 C C . LYS A 1 118 ? -13.977 12.102 4.059 1 90.25 118 LYS A C 1
ATOM 917 O O . LYS A 1 118 ? -14.656 12.164 3.033 1 90.25 118 LYS A O 1
ATOM 922 N N . LYS A 1 119 ? -14.539 12.016 5.148 1 86.62 119 LYS A N 1
ATOM 923 C CA . LYS A 1 119 ? -15.984 12.008 5.355 1 86.62 119 LYS A CA 1
ATOM 924 C C . LYS A 1 119 ? -16.578 13.406 5.195 1 86.62 119 LYS A C 1
ATOM 926 O O . LYS A 1 119 ? -17.641 13.57 4.605 1 86.62 119 LYS A O 1
ATOM 931 N N . ASP A 1 120 ? -15.977 14.383 5.852 1 80.31 120 ASP A N 1
ATOM 932 C CA . ASP A 1 120 ? -16.484 15.75 5.832 1 80.31 120 ASP A CA 1
ATOM 933 C C . ASP A 1 120 ? -15.359 16.766 5.699 1 80.31 120 ASP A C 1
ATOM 935 O O . ASP A 1 120 ? -14.898 17.328 6.699 1 80.31 120 ASP A O 1
ATOM 939 N N . PRO A 1 121 ? -14.961 17 4.469 1 69.38 121 PRO A N 1
ATOM 940 C CA . PRO A 1 121 ? -13.82 17.891 4.289 1 69.38 121 PRO A CA 1
ATOM 941 C C . PRO A 1 121 ? -14.086 19.312 4.812 1 69.38 121 PRO A C 1
ATOM 943 O O . PRO A 1 121 ? -13.148 20.047 5.094 1 69.38 121 PRO A O 1
ATOM 946 N N . HIS A 1 122 ? -15.305 19.625 4.848 1 66 122 HIS A N 1
ATOM 947 C CA . HIS A 1 122 ? -15.672 21 5.219 1 66 122 HIS A CA 1
ATOM 948 C C . HIS A 1 122 ? -15.695 21.172 6.734 1 66 122 HIS A C 1
ATOM 950 O O . HIS A 1 122 ? -15.758 22.297 7.234 1 66 122 HIS A O 1
ATOM 956 N N . GLN A 1 123 ? -15.711 20 7.414 1 56.69 123 GLN A N 1
ATOM 957 C CA . GLN A 1 123 ? -15.812 20.172 8.859 1 56.69 123 GLN A CA 1
ATOM 958 C C . GLN A 1 123 ? -14.438 20.391 9.484 1 56.69 123 GLN A C 1
ATOM 960 O O . GLN A 1 123 ? -13.555 19.531 9.359 1 56.69 123 GLN A O 1
ATOM 965 N N . GLY A 1 124 ? -13.789 21.297 9.281 1 47.47 124 GLY A N 1
ATOM 966 C CA . GLY A 1 124 ? -12.531 21.781 9.828 1 47.47 124 GLY A CA 1
ATOM 967 C C . GLY A 1 124 ? -12.328 21.406 11.289 1 47.47 124 GLY A C 1
ATOM 968 O O . GLY A 1 124 ? -11.531 22.016 11.992 1 47.47 124 GLY A O 1
ATOM 969 N N . ALA A 1 125 ? -13.211 20.578 11.922 1 45.03 125 ALA A N 1
ATOM 970 C CA . ALA A 1 125 ? -13.133 20.516 13.383 1 45.03 125 ALA A CA 1
ATOM 971 C C . ALA A 1 125 ? -11.883 19.766 13.836 1 45.03 125 ALA A C 1
ATOM 973 O O . ALA A 1 125 ? -11.391 18.875 13.133 1 45.03 125 ALA A O 1
ATOM 974 N N . THR A 1 126 ? -10.938 20.391 14.562 1 46.25 126 THR A N 1
ATOM 975 C CA . THR A 1 126 ? -9.891 19.781 15.375 1 46.25 126 THR A CA 1
ATOM 976 C C . THR A 1 126 ? -10.383 18.484 16.016 1 46.25 126 THR A C 1
ATOM 978 O O . THR A 1 126 ? -11.055 18.531 17.062 1 46.25 126 THR A O 1
ATOM 981 N N . TYR A 1 127 ? -10.883 17.562 15.383 1 43.53 127 TYR A N 1
ATOM 982 C CA . TYR A 1 127 ? -11.352 16.359 16.062 1 43.53 127 TYR A CA 1
ATOM 983 C C . TYR A 1 127 ? -10.195 15.625 16.719 1 43.53 127 TYR A C 1
ATOM 985 O O . TYR A 1 127 ? -9.125 15.461 16.125 1 43.53 127 TYR A O 1
ATOM 993 N N . ARG A 1 128 ? -9.938 15.867 17.953 1 43.44 128 ARG A N 1
ATOM 994 C CA . ARG A 1 128 ? -9.102 14.969 18.734 1 43.44 128 ARG A CA 1
ATOM 995 C C . ARG A 1 128 ? -9.625 13.539 18.688 1 43.44 128 ARG A C 1
ATOM 997 O O . ARG A 1 128 ? -10.781 13.281 19.016 1 43.44 128 ARG A O 1
ATOM 1004 N N . CYS A 1 129 ? -9.109 12.703 17.891 1 46.59 129 CYS A N 1
ATOM 1005 C CA . CYS A 1 129 ? -9.469 11.289 17.844 1 46.59 129 CYS A CA 1
ATOM 1006 C C . CYS A 1 129 ? -9.344 10.648 19.219 1 46.59 129 CYS A C 1
ATOM 1008 O O . CYS A 1 129 ? -8.289 10.734 19.859 1 46.59 129 CYS A O 1
ATOM 1010 N N . SER A 1 130 ? -10.336 10.617 20.094 1 40.75 130 SER A N 1
ATOM 1011 C CA . SER A 1 130 ? -10.375 9.914 21.375 1 40.75 130 SER A CA 1
ATOM 1012 C C . SER A 1 130 ? -10.086 8.422 21.188 1 40.75 130 SER A C 1
ATOM 1014 O O . SER A 1 130 ? -10.43 7.836 20.172 1 40.75 130 SER A O 1
ATOM 1016 N N . MET B 1 1 ? -17.234 -43 -11.625 1 23.48 1 MET B N 1
ATOM 1017 C CA . MET B 1 1 ? -16.25 -42.125 -12.266 1 23.48 1 MET B CA 1
ATOM 1018 C C . MET B 1 1 ? -16.062 -40.844 -11.461 1 23.48 1 MET B C 1
ATOM 1020 O O . MET B 1 1 ? -17 -40.062 -11.281 1 23.48 1 MET B O 1
ATOM 1024 N N . GLU B 1 2 ? -15.445 -40.844 -10.273 1 27.5 2 GLU B N 1
ATOM 1025 C CA . GLU B 1 2 ? -15.336 -39.812 -9.234 1 27.5 2 GLU B CA 1
ATOM 1026 C C . GLU B 1 2 ? -14.891 -38.469 -9.82 1 27.5 2 GLU B C 1
ATOM 1028 O O . GLU B 1 2 ? -13.961 -38.438 -10.625 1 27.5 2 GLU B O 1
ATOM 1033 N N . VAL B 1 3 ? -15.742 -37.656 -10.203 1 34.62 3 VAL B N 1
ATOM 1034 C CA . VAL B 1 3 ? -15.438 -36.312 -10.711 1 34.62 3 VAL B CA 1
ATOM 1035 C C . VAL B 1 3 ? -14.211 -35.75 -9.992 1 34.62 3 VAL B C 1
ATOM 1037 O O . VAL B 1 3 ? -14.188 -35.688 -8.766 1 34.62 3 VAL B O 1
ATOM 1040 N N . SER B 1 4 ? -12.922 -36.25 -10.375 1 33.84 4 SER B N 1
ATOM 1041 C CA . SER B 1 4 ? -11.633 -35.781 -9.883 1 33.84 4 SER B CA 1
ATOM 1042 C C . SER B 1 4 ? -11.703 -34.312 -9.516 1 33.84 4 SER B C 1
ATOM 1044 O O . SER B 1 4 ? -12.148 -33.469 -10.32 1 33.84 4 SER B O 1
ATOM 1046 N N . VAL B 1 5 ? -12.25 -33.938 -8.445 1 37.5 5 VAL B N 1
ATOM 1047 C CA . VAL B 1 5 ? -12.148 -32.594 -7.883 1 37.5 5 VAL B CA 1
ATOM 1048 C C . VAL B 1 5 ? -10.953 -31.859 -8.492 1 37.5 5 VAL B C 1
ATOM 1050 O O . VAL B 1 5 ? -9.805 -32.281 -8.32 1 37.5 5 VAL B O 1
ATOM 1053 N N . GLY B 1 6 ? -10.883 -31.75 -9.852 1 36.62 6 GLY B N 1
ATOM 1054 C CA . GLY B 1 6 ? -9.828 -31.219 -10.703 1 36.62 6 GLY B CA 1
ATOM 1055 C C . GLY B 1 6 ? -8.828 -30.359 -9.953 1 36.62 6 GLY B C 1
ATOM 1056 O O . GLY B 1 6 ? -9.195 -29.656 -9.016 1 36.62 6 GLY B O 1
ATOM 1057 N N . GLN B 1 7 ? -7.715 -30.906 -9.555 1 41.84 7 GLN B N 1
ATOM 1058 C CA . GLN B 1 7 ? -6.527 -30.203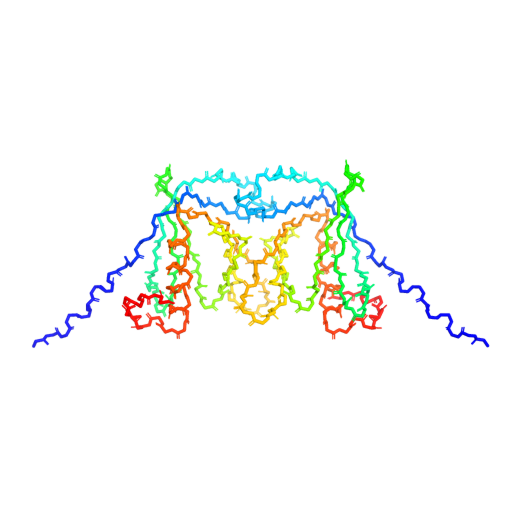 -9.086 1 41.84 7 GLN B CA 1
ATOM 1059 C C . GLN B 1 7 ? -6.535 -28.734 -9.547 1 41.84 7 GLN B C 1
ATOM 1061 O O . GLN B 1 7 ? -6.555 -28.453 -10.742 1 41.84 7 G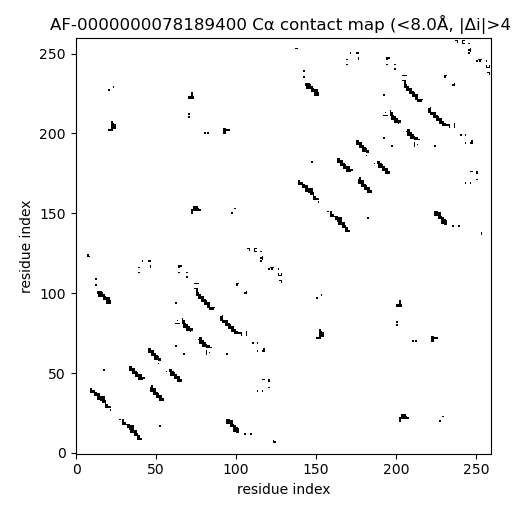LN B O 1
ATOM 1066 N N . ARG B 1 8 ? -7.48 -27.859 -9.242 1 46.66 8 ARG B N 1
ATOM 1067 C CA . ARG B 1 8 ? -7.449 -26.422 -9.516 1 46.66 8 ARG B CA 1
ATOM 1068 C C . ARG B 1 8 ? -6.043 -25.969 -9.906 1 46.66 8 ARG B C 1
ATOM 1070 O O . ARG B 1 8 ? -5.09 -26.172 -9.148 1 46.66 8 ARG B O 1
ATOM 1077 N N . GLN B 1 9 ? -5.52 -26.344 -11.078 1 49.03 9 GLN B N 1
ATOM 1078 C CA . GLN B 1 9 ? -4.211 -25.891 -11.523 1 49.03 9 GLN B CA 1
ATOM 1079 C C . GLN B 1 9 ? -3.822 -24.578 -10.859 1 49.03 9 GLN B C 1
ATOM 1081 O O . GLN B 1 9 ? -4.508 -23.562 -11.023 1 49.03 9 GLN B O 1
ATOM 1086 N N . GLN B 1 10 ? -3.465 -24.688 -9.594 1 57.91 10 GLN B N 1
ATOM 1087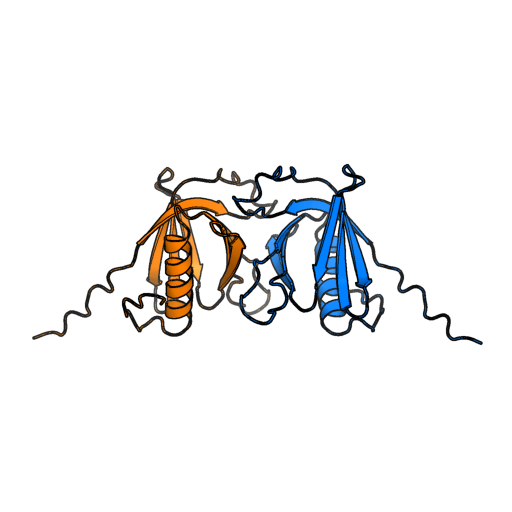 C CA . GLN B 1 10 ? -2.914 -23.578 -8.805 1 57.91 10 GLN B CA 1
ATOM 1088 C C . GLN B 1 10 ? -2.078 -22.641 -9.672 1 57.91 10 GLN B C 1
ATOM 1090 O O . GLN B 1 10 ? -1.001 -23.016 -10.141 1 57.91 10 GLN B O 1
ATOM 1095 N N . GLN B 1 11 ? -2.738 -21.75 -10.508 1 75.56 11 GLN B N 1
ATOM 1096 C CA . GLN B 1 11 ? -1.992 -20.766 -11.289 1 75.56 11 GLN B CA 1
ATOM 1097 C C . GLN B 1 11 ? -0.924 -20.078 -10.438 1 75.56 11 GLN B C 1
ATOM 1099 O O . GLN B 1 11 ? -1.221 -19.547 -9.359 1 75.56 11 GLN B O 1
ATOM 1104 N N . GLU B 1 12 ? 0.315 -20.5 -10.773 1 89.31 12 GLU B N 1
ATOM 1105 C CA . GLU B 1 12 ? 1.472 -19.859 -10.148 1 89.31 12 GLU B CA 1
ATOM 1106 C C . GLU B 1 12 ? 1.996 -18.703 -10.992 1 89.31 12 GLU B C 1
ATOM 1108 O O . GLU B 1 12 ? 1.896 -18.734 -12.219 1 89.31 12 GLU B O 1
ATOM 1113 N N . PHE B 1 13 ? 2.35 -17.719 -10.32 1 95.31 13 PHE B N 1
ATOM 1114 C CA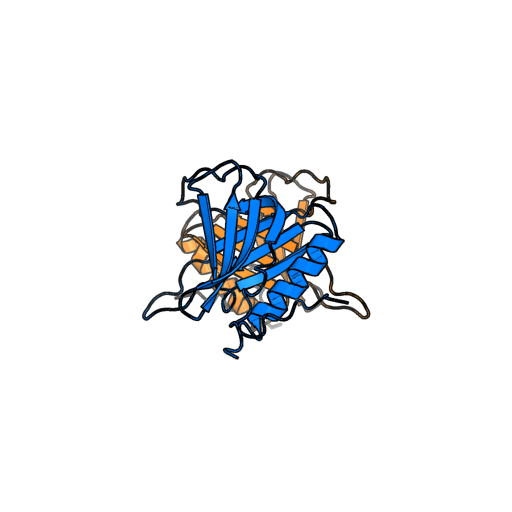 . PHE B 1 13 ? 2.943 -16.562 -10.984 1 95.31 13 PHE B CA 1
ATOM 1115 C C . PHE B 1 13 ? 4.391 -16.359 -10.547 1 95.31 13 PHE B C 1
ATOM 1117 O O . PHE B 1 13 ? 4.672 -16.281 -9.352 1 95.31 13 PHE B O 1
ATOM 1124 N N . SER B 1 14 ? 5.242 -16.406 -11.523 1 95.38 14 SER B N 1
ATOM 1125 C CA . SER B 1 14 ? 6.621 -16.016 -11.25 1 95.38 14 SER B CA 1
ATOM 1126 C C . SER B 1 14 ? 6.762 -14.5 -11.188 1 95.38 14 SER B C 1
ATOM 1128 O O . SER B 1 14 ? 6.602 -13.82 -12.203 1 95.38 14 SER B O 1
ATOM 1130 N N . LEU B 1 15 ? 7.109 -14.039 -10.047 1 96.44 15 LEU B N 1
ATOM 1131 C CA . LEU B 1 15 ? 7.215 -12.602 -9.836 1 96.44 15 LEU B CA 1
ATOM 1132 C C . LEU B 1 15 ? 8.672 -12.148 -9.875 1 96.44 15 LEU B C 1
ATOM 1134 O O . LEU B 1 15 ? 9.547 -12.82 -9.336 1 96.44 15 LEU B O 1
ATOM 1138 N N . ALA B 1 16 ? 8.883 -11.023 -10.555 1 95.81 16 ALA B N 1
ATOM 1139 C CA . ALA B 1 16 ? 10.234 -10.484 -10.625 1 95.81 16 ALA B CA 1
ATOM 1140 C C . ALA B 1 16 ? 10.773 -10.141 -9.234 1 95.81 16 ALA B C 1
ATOM 1142 O O . ALA B 1 16 ? 11.938 -10.406 -8.93 1 95.81 16 ALA B O 1
ATOM 1143 N N . SER B 1 17 ? 9.953 -9.562 -8.414 1 93.5 17 SER B N 1
ATOM 1144 C CA . SER B 1 17 ? 10.352 -9.281 -7.035 1 93.5 17 SER B CA 1
ATOM 1145 C C . SER B 1 17 ? 9.133 -9.008 -6.156 1 93.5 17 SER B C 1
ATOM 1147 O O . SER B 1 17 ? 8.086 -8.602 -6.648 1 93.5 17 SER B O 1
ATOM 1149 N N . VAL B 1 18 ? 9.297 -9.297 -4.906 1 93.12 18 VAL B N 1
ATOM 1150 C CA . VAL B 1 18 ? 8.312 -9 -3.869 1 93.12 18 VAL B CA 1
ATOM 1151 C C . VAL B 1 18 ? 9.008 -8.414 -2.648 1 93.12 18 VAL B C 1
ATOM 1153 O O . VAL B 1 18 ? 10.062 -8.898 -2.23 1 93.12 18 VAL B O 1
ATOM 1156 N N . SER B 1 19 ? 8.414 -7.328 -2.18 1 90.25 19 SER B N 1
ATOM 1157 C CA . SER B 1 19 ? 8.93 -6.711 -0.96 1 90.25 19 SER B CA 1
ATOM 1158 C C . SER B 1 19 ? 7.812 -6.469 0.05 1 90.25 19 SER B C 1
ATOM 1160 O O . SER B 1 19 ? 6.781 -5.883 -0.285 1 90.25 19 SER B O 1
ATOM 1162 N N . GLU B 1 20 ? 8.016 -6.895 1.245 1 91.06 20 GLU B N 1
ATOM 1163 C CA . GLU B 1 20 ? 7.043 -6.629 2.303 1 91.06 20 GLU B CA 1
ATOM 1164 C C . GLU B 1 20 ? 7.18 -5.203 2.83 1 91.06 20 GLU B C 1
ATOM 1166 O O . GLU B 1 20 ? 8.289 -4.715 3.033 1 91.06 20 GLU B O 1
ATOM 1171 N N . LEU B 1 21 ? 6.02 -4.527 2.928 1 90.69 21 LEU B N 1
ATOM 1172 C CA . LEU B 1 21 ? 6 -3.205 3.539 1 90.69 21 LEU B CA 1
ATOM 1173 C C . LEU B 1 21 ? 6.109 -3.305 5.059 1 90.69 21 LEU B C 1
ATOM 1175 O O . LEU B 1 21 ? 5.113 -3.547 5.742 1 90.69 21 LEU B O 1
ATOM 1179 N N . ALA B 1 22 ? 7.254 -3.596 5.586 1 74.94 22 ALA B N 1
ATOM 1180 C CA . ALA B 1 22 ? 7.488 -3.998 6.973 1 74.94 22 ALA B CA 1
ATOM 1181 C C . ALA B 1 22 ? 7.176 -2.855 7.934 1 74.94 22 ALA B C 1
ATOM 1183 O O . ALA B 1 22 ? 7.34 -1.683 7.59 1 74.94 22 ALA B O 1
ATOM 1184 N N . SER B 1 23 ? 6.469 -3.227 9.055 1 63.59 23 SER B N 1
ATOM 1185 C CA . SER B 1 23 ? 6.281 -2.285 10.148 1 63.59 23 SER B CA 1
ATOM 1186 C C . SER B 1 23 ? 7.594 -2.031 10.891 1 63.59 23 SER B C 1
ATOM 1188 O O . SER B 1 23 ? 8.5 -2.865 10.859 1 63.59 23 SER B O 1
ATOM 1190 N N . SER B 1 24 ? 7.984 -0.667 11.18 1 55.75 24 SER B N 1
ATOM 1191 C CA . SER B 1 24 ? 9.172 -0.306 11.953 1 55.75 24 SER B CA 1
ATOM 1192 C C . SER B 1 24 ? 9.461 -1.339 13.031 1 55.75 24 SER B C 1
ATOM 1194 O O . SER B 1 24 ? 10.617 -1.525 13.43 1 55.75 24 SER B O 1
ATOM 1196 N N . ALA B 1 25 ? 8.414 -1.645 13.859 1 50.41 25 ALA B N 1
ATOM 1197 C CA . ALA B 1 25 ? 8.789 -2.561 14.93 1 50.41 25 ALA B CA 1
ATOM 1198 C C . ALA B 1 25 ? 9.422 -3.832 14.367 1 50.41 25 ALA B C 1
ATOM 1200 O O . ALA B 1 25 ? 10.07 -4.582 15.102 1 50.41 25 ALA B O 1
ATOM 1201 N N . SER B 1 26 ? 8.906 -4.203 13.328 1 49.12 26 SER B N 1
ATOM 1202 C CA . SER B 1 26 ? 9.508 -5.453 12.875 1 49.12 26 SER B CA 1
ATOM 1203 C C . SER B 1 26 ? 10.891 -5.219 12.273 1 49.12 26 SER B C 1
ATOM 1205 O O . SER B 1 26 ? 11.031 -4.48 11.297 1 49.12 26 SER B O 1
ATOM 1207 N N . THR B 1 27 ? 11.828 -4.871 13.117 1 41.69 27 THR B N 1
ATOM 1208 C CA . THR B 1 27 ? 13.242 -4.953 12.781 1 41.69 27 THR B CA 1
ATOM 1209 C C . THR B 1 27 ? 13.469 -5.895 11.602 1 41.69 27 THR B C 1
ATOM 1211 O O . THR B 1 27 ? 14.609 -6.215 11.258 1 41.69 27 THR B O 1
ATOM 1214 N N . SER B 1 28 ? 12.523 -6.742 11.453 1 43.5 28 SER B N 1
ATOM 1215 C CA . SER B 1 28 ? 13.008 -7.754 10.516 1 43.5 28 SER B CA 1
ATOM 1216 C C . SER B 1 28 ? 13.398 -7.129 9.18 1 43.5 28 SER B C 1
ATOM 1218 O O . SER B 1 28 ? 12.883 -6.07 8.812 1 43.5 28 SER B O 1
ATOM 1220 N N . ALA B 1 29 ? 14.422 -7.527 8.578 1 43.62 29 ALA B N 1
ATOM 1221 C CA . ALA B 1 29 ? 15.188 -7.301 7.348 1 43.62 29 ALA B CA 1
ATOM 1222 C C . ALA B 1 29 ? 14.258 -7 6.172 1 43.62 29 ALA B C 1
ATOM 1224 O O . ALA B 1 29 ? 13.359 -7.789 5.867 1 43.62 29 ALA B O 1
ATOM 1225 N N . THR B 1 30 ? 13.594 -5.711 6.18 1 52.12 30 THR B N 1
ATOM 1226 C CA . THR B 1 30 ? 13.062 -5.441 4.848 1 52.12 30 THR B CA 1
ATOM 1227 C C . THR B 1 30 ? 13.781 -6.293 3.801 1 52.12 30 THR B C 1
ATOM 1229 O O . THR B 1 30 ? 14.992 -6.168 3.617 1 52.12 30 THR B O 1
ATOM 1232 N N . THR B 1 31 ? 13.375 -7.492 3.775 1 57.25 31 THR B N 1
ATOM 1233 C CA . THR B 1 31 ? 13.984 -8.359 2.775 1 57.25 31 THR B CA 1
ATOM 1234 C C . THR B 1 31 ? 14.031 -7.668 1.415 1 57.25 31 THR B C 1
ATOM 1236 O O . THR B 1 31 ? 13.047 -7.055 0.993 1 57.25 31 THR B O 1
ATOM 1239 N N . ALA B 1 32 ? 15.156 -7.316 1.077 1 73.12 32 ALA B N 1
ATOM 1240 C CA . ALA B 1 32 ? 15.398 -6.824 -0.277 1 73.12 32 ALA B CA 1
ATOM 1241 C C . ALA B 1 32 ? 14.438 -7.465 -1.271 1 73.12 32 ALA B C 1
ATOM 1243 O O . ALA B 1 32 ? 14.055 -8.633 -1.119 1 73.12 32 ALA B O 1
ATOM 1244 N N . PRO B 1 33 ? 13.875 -6.625 -1.968 1 84.19 33 PRO B N 1
ATOM 1245 C CA . PRO B 1 33 ? 13.07 -7.227 -3.031 1 84.19 33 PRO B CA 1
ATOM 1246 C C . PRO B 1 33 ? 13.75 -8.43 -3.676 1 84.19 33 PRO B C 1
ATOM 1248 O O . PRO B 1 33 ? 14.945 -8.383 -3.975 1 84.19 33 PRO B O 1
ATOM 1251 N N . SER B 1 34 ? 13.055 -9.453 -3.652 1 90.5 34 SER B N 1
ATOM 1252 C CA . SER B 1 34 ? 13.586 -10.688 -4.227 1 90.5 34 SER B CA 1
ATOM 1253 C C . SER B 1 34 ? 12.523 -11.422 -5.039 1 90.5 34 SER B C 1
ATOM 1255 O O . SER B 1 34 ? 11.328 -11.242 -4.816 1 90.5 34 SER B O 1
ATOM 1257 N N . PRO B 1 35 ? 13.008 -12.18 -6.047 1 93.75 35 PRO B N 1
ATOM 1258 C CA . PRO B 1 35 ? 12.055 -12.984 -6.82 1 93.75 35 PRO B CA 1
ATOM 1259 C C . PRO B 1 35 ? 11.242 -13.938 -5.949 1 93.75 35 PRO B C 1
ATOM 1261 O O . PRO B 1 35 ? 11.719 -14.383 -4.902 1 93.75 35 PRO B O 1
ATOM 1264 N N . ALA B 1 36 ? 10.023 -14.211 -6.426 1 94.44 36 ALA B N 1
ATOM 1265 C CA . ALA B 1 36 ? 9.117 -15.055 -5.648 1 94.44 36 ALA B CA 1
ATOM 1266 C C . ALA B 1 36 ? 8.094 -15.734 -6.551 1 94.44 36 ALA B C 1
ATOM 1268 O O . ALA B 1 36 ? 7.949 -15.375 -7.719 1 94.44 36 ALA B O 1
ATOM 1269 N N . ILE B 1 37 ? 7.492 -16.719 -6.02 1 94.44 37 ILE B N 1
ATOM 1270 C CA . ILE B 1 37 ? 6.379 -17.391 -6.672 1 94.44 37 ILE B CA 1
ATOM 1271 C C . ILE B 1 37 ? 5.09 -17.141 -5.891 1 94.44 37 ILE B C 1
ATOM 1273 O O . ILE B 1 37 ? 5.051 -17.328 -4.672 1 94.44 37 ILE B O 1
ATOM 1277 N N . ALA B 1 38 ? 4.141 -16.703 -6.578 1 95.44 38 ALA B N 1
ATOM 1278 C CA . ALA B 1 38 ? 2.828 -16.484 -5.977 1 95.44 38 ALA B CA 1
ATOM 1279 C C . ALA B 1 38 ? 1.828 -17.531 -6.441 1 95.44 38 ALA B C 1
ATOM 1281 O O . ALA B 1 38 ? 1.796 -17.891 -7.625 1 95.44 38 ALA B O 1
ATOM 1282 N N . ARG B 1 39 ? 1.004 -17.953 -5.492 1 93.19 39 ARG B N 1
ATOM 1283 C CA . ARG B 1 39 ? -0.006 -18.969 -5.789 1 93.19 39 ARG B CA 1
ATOM 1284 C C . ARG B 1 39 ? -1.325 -18.641 -5.094 1 93.19 39 ARG B C 1
ATOM 1286 O O . ARG B 1 39 ? -1.34 -18.297 -3.91 1 93.19 39 ARG B O 1
ATOM 1293 N N . PHE B 1 40 ? -2.322 -18.719 -5.887 1 92.75 40 PHE B N 1
ATOM 1294 C CA . PHE B 1 40 ? -3.658 -18.625 -5.305 1 92.75 40 PHE B CA 1
ATOM 1295 C C . PHE B 1 40 ? -4.168 -20 -4.895 1 92.75 40 PHE B C 1
ATOM 1297 O O . PHE B 1 40 ? -4.031 -20.969 -5.645 1 92.75 40 PHE B O 1
ATOM 1304 N N . CYS B 1 41 ? -4.617 -20.078 -3.713 1 88.75 41 CYS B N 1
ATOM 1305 C CA . CYS B 1 41 ? -5.055 -21.375 -3.236 1 88.75 41 CYS B CA 1
ATOM 1306 C C . CYS B 1 41 ? -6.145 -21.234 -2.182 1 88.75 41 CYS B C 1
ATOM 1308 O O . CYS B 1 41 ? -6.477 -20.125 -1.767 1 88.75 41 CYS B O 1
ATOM 1310 N N . MET B 1 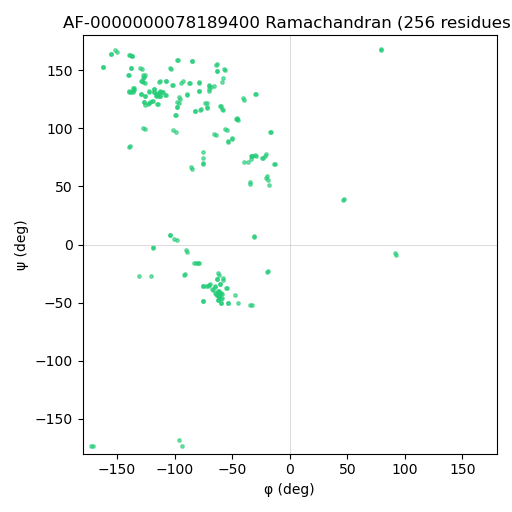42 ? -6.742 -22.297 -1.909 1 85.81 42 MET B N 1
ATOM 1311 C CA . MET B 1 42 ? -7.684 -22.391 -0.796 1 85.81 42 MET B CA 1
ATOM 1312 C C . MET B 1 42 ? -7.004 -22.938 0.454 1 85.81 42 MET B C 1
ATOM 1314 O O . MET B 1 42 ? -6.188 -23.844 0.369 1 85.81 42 MET B O 1
ATOM 1318 N N . ASP B 1 43 ? -7.156 -22.188 1.521 1 77 43 ASP B N 1
ATOM 1319 C CA . ASP B 1 43 ? -6.699 -22.672 2.818 1 77 43 ASP B CA 1
ATOM 1320 C C . ASP B 1 43 ? -7.824 -22.625 3.85 1 77 43 ASP B C 1
ATOM 1322 O O . ASP B 1 43 ? -8.312 -21.547 4.199 1 77 43 ASP B O 1
ATOM 1326 N N . CYS B 1 44 ? -8.125 -23.891 4.375 1 72.38 44 CYS B N 1
ATOM 1327 C CA . CYS B 1 44 ? -9.148 -24.016 5.41 1 72.38 44 CYS B CA 1
ATOM 1328 C C . CYS B 1 44 ? -10.398 -23.234 5.043 1 72.38 44 CYS B C 1
ATOM 1330 O O . CYS B 1 44 ? -10.938 -22.5 5.863 1 72.38 44 CYS B O 1
ATOM 1332 N N . GLY B 1 45 ? -10.75 -23.281 3.746 1 74.06 45 GLY B N 1
ATOM 1333 C CA . GLY B 1 45 ? -12.016 -22.688 3.336 1 74.06 45 GLY B CA 1
ATOM 1334 C C . GLY B 1 45 ? -11.891 -21.234 2.922 1 74.06 45 GLY B C 1
ATOM 1335 O O . GLY B 1 45 ? -12.875 -20.609 2.525 1 74.06 45 GLY B O 1
ATOM 1336 N N . SER B 1 46 ? -10.766 -20.625 3.09 1 83.56 46 SER B N 1
ATOM 1337 C CA . SER B 1 46 ? -10.602 -19.234 2.676 1 83.56 46 SER B CA 1
ATOM 1338 C C . SER B 1 46 ? -9.617 -19.109 1.52 1 83.56 46 SER B C 1
ATOM 1340 O O . SER B 1 46 ? -8.688 -19.922 1.4 1 83.56 46 SER B O 1
ATOM 1342 N N . SER B 1 47 ? -9.977 -18.234 0.614 1 90.5 47 SER B N 1
ATOM 1343 C CA . SER B 1 47 ? -9.055 -17.953 -0.485 1 90.5 47 SER B CA 1
ATOM 1344 C C . SER B 1 47 ? -7.832 -17.188 -0.001 1 90.5 47 SER B C 1
ATOM 1346 O O . SER B 1 47 ? -7.949 -16.266 0.804 1 90.5 47 SER B O 1
ATOM 1348 N N . GLU B 1 48 ? -6.684 -17.656 -0.535 1 92.12 48 GLU B N 1
ATOM 1349 C CA . GLU B 1 48 ? -5.438 -17.047 -0.079 1 92.12 48 GLU B CA 1
ATOM 1350 C C . GLU B 1 48 ? -4.461 -16.875 -1.235 1 92.12 48 GLU B C 1
ATOM 1352 O O . GLU B 1 48 ? -4.469 -17.641 -2.195 1 92.12 48 GLU B O 1
ATOM 1357 N N . LEU B 1 49 ? -3.713 -15.773 -1.118 1 94.69 49 LEU B N 1
ATOM 1358 C CA . LEU B 1 49 ? -2.508 -15.594 -1.923 1 94.69 49 LEU B CA 1
ATOM 1359 C C . LEU B 1 49 ? -1.263 -15.977 -1.128 1 94.69 49 LEU B C 1
ATOM 1361 O O . LEU B 1 49 ? -0.976 -15.375 -0.091 1 94.69 49 LEU B O 1
ATOM 1365 N N . ARG B 1 50 ? -0.573 -16.984 -1.658 1 93.19 50 ARG B N 1
ATOM 1366 C CA . ARG B 1 50 ? 0.658 -17.422 -1.007 1 93.19 50 ARG B CA 1
ATOM 1367 C C . ARG B 1 50 ? 1.882 -17.016 -1.818 1 93.19 50 ARG B C 1
ATOM 1369 O O . ARG B 1 50 ? 1.936 -17.234 -3.029 1 93.19 50 ARG B O 1
ATOM 1376 N N . ILE B 1 51 ? 2.779 -16.391 -1.11 1 93.69 51 ILE B N 1
ATOM 1377 C CA . ILE B 1 51 ? 4.023 -15.953 -1.737 1 93.69 51 ILE B CA 1
ATOM 1378 C C . ILE B 1 51 ? 5.199 -16.719 -1.138 1 93.69 51 ILE B C 1
ATOM 1380 O O . ILE B 1 51 ? 5.344 -16.797 0.085 1 93.69 51 ILE B O 1
ATOM 1384 N N . ARG B 1 52 ? 5.961 -17.25 -2.041 1 92.38 52 ARG B N 1
ATOM 1385 C CA . ARG B 1 52 ? 7.172 -17.953 -1.629 1 92.38 52 ARG B CA 1
ATOM 1386 C C . ARG B 1 52 ? 8.406 -17.344 -2.283 1 92.38 52 ARG B C 1
ATOM 1388 O O . ARG B 1 52 ? 8.508 -17.297 -3.51 1 92.38 52 ARG B O 1
ATOM 1395 N N . TRP B 1 53 ? 9.305 -16.922 -1.368 1 91.31 53 TRP B N 1
ATOM 1396 C CA . TRP B 1 53 ? 10.531 -16.359 -1.915 1 91.31 53 TRP B CA 1
ATOM 1397 C C . TRP B 1 53 ? 11.484 -17.469 -2.365 1 91.31 53 TRP B C 1
ATOM 1399 O O . TRP B 1 53 ? 11.609 -18.5 -1.7 1 91.31 53 TRP B O 1
ATOM 1409 N N . GLU B 1 54 ? 12.062 -17.25 -3.434 1 85.94 54 GLU B N 1
ATOM 1410 C CA . GLU B 1 54 ? 12.93 -18.281 -4.012 1 85.94 54 GLU B CA 1
ATOM 1411 C C . GLU B 1 54 ? 14.219 -18.438 -3.211 1 85.94 54 GLU B C 1
ATOM 1413 O O . GLU B 1 54 ? 14.773 -19.531 -3.117 1 85.94 54 GLU B O 1
ATOM 1418 N N . ASN B 1 55 ? 14.727 -17.359 -2.688 1 78.38 55 ASN B N 1
ATOM 1419 C CA . ASN B 1 55 ? 16.016 -17.406 -2.006 1 78.38 55 ASN B CA 1
ATOM 1420 C C . ASN B 1 55 ? 15.859 -17.719 -0.52 1 78.38 55 ASN B C 1
ATOM 1422 O O . ASN B 1 55 ? 16.844 -17.797 0.213 1 78.38 55 ASN B O 1
ATOM 1426 N N . ASP B 1 56 ? 14.586 -17.766 -0.083 1 69 56 ASP B N 1
ATOM 1427 C CA . ASP B 1 56 ? 14.328 -18.062 1.323 1 69 56 ASP B CA 1
ATOM 1428 C C . ASP B 1 56 ? 13.367 -19.25 1.469 1 69 56 ASP B C 1
ATOM 1430 O O . ASP B 1 56 ? 12.172 -19.109 1.207 1 69 56 ASP B O 1
ATOM 1434 N N . ALA B 1 57 ? 13.953 -20.406 1.727 1 64.12 57 ALA B N 1
ATOM 1435 C CA . ALA B 1 57 ? 13.148 -21.625 1.816 1 64.12 57 ALA B CA 1
ATOM 1436 C C . ALA B 1 57 ? 12.078 -21.484 2.896 1 64.12 57 ALA B C 1
ATOM 1438 O O . ALA B 1 57 ? 11.016 -22.109 2.805 1 64.12 57 ALA B O 1
ATOM 1439 N N . SER B 1 58 ? 12.328 -20.75 3.887 1 66.69 58 SER B N 1
ATOM 1440 C CA . SER B 1 58 ? 11.398 -20.656 5.008 1 66.69 58 SER B CA 1
ATOM 1441 C C . SER B 1 58 ? 10.516 -19.422 4.906 1 66.69 58 SER B C 1
ATOM 1443 O O . SER B 1 58 ? 9.547 -19.281 5.656 1 66.69 58 SER B O 1
ATOM 1445 N N . GLY B 1 59 ? 10.727 -18.75 3.803 1 74.62 59 G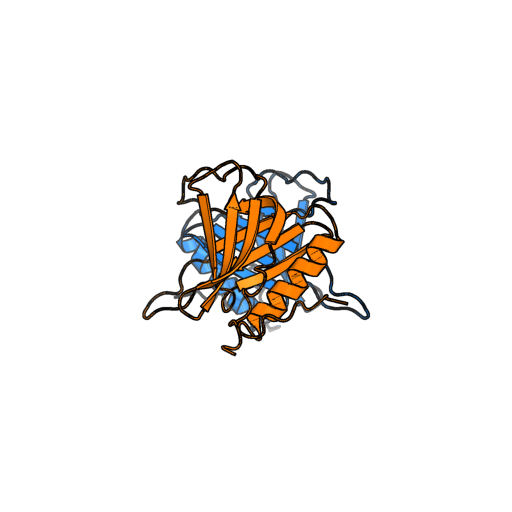LY B N 1
ATOM 1446 C CA . GLY B 1 59 ? 10.039 -17.469 3.779 1 74.62 59 GLY B CA 1
ATOM 1447 C C . GLY B 1 59 ? 8.773 -17.484 2.947 1 74.62 59 GLY B C 1
ATOM 1448 O O . GLY B 1 59 ? 8.797 -17.875 1.778 1 74.62 59 GLY B O 1
ATOM 1449 N N . PHE B 1 60 ? 7.652 -17.641 3.627 1 83.75 60 PHE B N 1
ATOM 1450 C CA . PHE B 1 60 ? 6.414 -17.5 2.873 1 83.75 60 PHE B CA 1
ATOM 1451 C C . PHE B 1 60 ? 5.473 -16.516 3.557 1 83.75 60 PHE B C 1
ATOM 1453 O O . PHE B 1 60 ? 5.605 -16.25 4.754 1 83.75 60 PHE B O 1
ATOM 1460 N N . ALA B 1 61 ? 4.723 -15.938 2.779 1 89.94 61 ALA B N 1
ATOM 1461 C CA . ALA B 1 61 ? 3.662 -15.062 3.275 1 89.94 61 ALA B CA 1
ATOM 1462 C C . ALA B 1 61 ? 2.307 -15.469 2.701 1 89.94 61 ALA B C 1
ATOM 1464 O O . ALA B 1 61 ? 2.219 -15.914 1.556 1 89.94 61 ALA B O 1
ATOM 1465 N N . GLY B 1 62 ? 1.331 -15.422 3.535 1 91.94 62 GLY B N 1
ATOM 1466 C CA . GLY B 1 62 ? -0.037 -15.648 3.1 1 91.94 62 GLY B CA 1
ATOM 1467 C C . GLY B 1 62 ? -0.939 -14.445 3.318 1 91.94 62 GLY B C 1
ATOM 1468 O O . GLY B 1 62 ? -0.94 -13.852 4.398 1 91.94 62 GLY B O 1
ATOM 1469 N N . LEU B 1 63 ? -1.688 -14.07 2.279 1 94.62 63 LEU B N 1
ATOM 1470 C CA . LEU B 1 63 ? -2.646 -12.977 2.344 1 94.62 63 LEU B CA 1
ATOM 1471 C C . LEU B 1 63 ? -4.066 -13.484 2.129 1 94.62 63 LEU B C 1
ATOM 1473 O O . LEU B 1 63 ? -4.324 -14.25 1.199 1 94.62 63 LEU B O 1
ATOM 1477 N N . HIS B 1 64 ? -4.984 -13.102 3.088 1 93.81 64 HIS B N 1
ATOM 1478 C CA . HIS B 1 64 ? -6.395 -13.43 2.898 1 93.81 64 HIS B CA 1
ATOM 1479 C C . HIS B 1 64 ? -7.023 -12.547 1.819 1 93.81 64 HIS B C 1
ATOM 1481 O O . HIS B 1 64 ? -7.09 -11.328 1.969 1 93.81 64 HIS B O 1
ATOM 1487 N N . LEU B 1 65 ? -7.543 -13.195 0.808 1 94.19 65 LEU B N 1
ATOM 1488 C CA . LEU B 1 65 ? -8.016 -12.438 -0.35 1 94.19 65 LEU B CA 1
ATOM 1489 C C . LEU B 1 65 ? -9.258 -11.633 -0.006 1 94.19 65 LEU B C 1
ATOM 1491 O O . LEU B 1 65 ? -9.438 -10.516 -0.5 1 94.19 65 LEU B O 1
ATOM 1495 N N . GLU B 1 66 ? -10.078 -12.18 0.855 1 91.88 66 GLU B N 1
ATOM 1496 C CA . GLU B 1 66 ? -11.312 -11.492 1.207 1 91.88 66 GLU B CA 1
ATOM 1497 C C . GLU B 1 66 ? -11.031 -10.133 1.835 1 91.88 66 GLU B C 1
ATOM 1499 O O . GLU B 1 66 ? -11.789 -9.18 1.641 1 91.88 66 GLU B O 1
ATOM 1504 N N . SER B 1 67 ? -9.992 -10.078 2.537 1 94.06 67 SER B N 1
ATOM 1505 C CA . SER B 1 67 ? -9.656 -8.836 3.236 1 94.06 67 SER B CA 1
ATOM 1506 C C . SER B 1 67 ? -8.531 -8.094 2.527 1 94.06 67 SER B C 1
ATOM 1508 O O . SER B 1 67 ? -8 -7.113 3.053 1 94.06 67 SER B O 1
ATOM 1510 N N . SER B 1 68 ? -8.148 -8.539 1.373 1 96.62 68 SER B N 1
ATOM 1511 C CA . SER B 1 68 ? -7.02 -7.926 0.675 1 96.62 68 SER B CA 1
ATOM 1512 C C . SER B 1 68 ? -7.496 -7.031 -0.464 1 96.62 68 SER B C 1
ATOM 1514 O O . SER B 1 68 ? -8.594 -7.223 -0.99 1 96.62 68 SER B O 1
ATOM 1516 N N . GLN B 1 69 ? -6.707 -6.043 -0.75 1 97.12 69 GLN B N 1
ATOM 1517 C CA . GLN B 1 69 ? -6.875 -5.18 -1.916 1 97.12 69 GLN B CA 1
ATOM 1518 C C . GLN B 1 69 ? -5.59 -5.109 -2.736 1 97.12 69 GLN B C 1
ATOM 1520 O O . GLN B 1 69 ? -4.488 -5.148 -2.182 1 97.12 69 GLN B O 1
ATOM 1525 N N . LEU B 1 70 ? -5.789 -5.043 -4.02 1 97.75 70 LEU B N 1
ATOM 1526 C CA . LEU B 1 70 ? -4.691 -4.957 -4.977 1 97.75 70 LEU B CA 1
ATOM 1527 C C . LEU B 1 70 ? -4.777 -3.67 -5.789 1 97.75 70 LEU B C 1
ATOM 1529 O O . LEU B 1 70 ? -5.809 -3.393 -6.41 1 97.75 70 LEU B O 1
ATOM 1533 N N . PHE B 1 71 ? -3.646 -2.9 -5.699 1 96.69 71 PHE B N 1
ATOM 1534 C CA . PHE B 1 71 ? -3.621 -1.618 -6.391 1 96.69 71 PHE B CA 1
ATOM 1535 C C . PHE B 1 71 ? -2.527 -1.597 -7.453 1 96.69 71 PHE B C 1
ATOM 1537 O O . PHE B 1 71 ? -1.385 -1.969 -7.18 1 96.69 71 PHE B O 1
ATOM 1544 N N . LYS B 1 72 ? -2.883 -1.115 -8.617 1 95.81 72 LYS B N 1
ATOM 1545 C CA . LYS B 1 72 ? -1.895 -0.963 -9.68 1 95.81 72 LYS B CA 1
ATOM 1546 C C . LYS B 1 72 ? -1.105 0.332 -9.516 1 95.81 72 LYS B C 1
ATOM 1548 O O . LYS B 1 72 ? -1.663 1.425 -9.633 1 95.81 72 LYS B O 1
ATOM 1553 N N . LEU B 1 73 ? 0.196 0.192 -9.266 1 95 73 LEU B N 1
ATOM 1554 C CA . LEU B 1 73 ? 1.04 1.368 -9.086 1 95 73 LEU B CA 1
ATOM 1555 C C . LEU B 1 73 ? 1.656 1.81 -10.406 1 95 73 LEU B C 1
ATOM 1557 O O . LEU B 1 73 ? 2.113 2.947 -10.531 1 95 73 LEU B O 1
ATOM 1561 N N . GLY B 1 74 ? 1.805 0.988 -11.305 1 93.75 74 GLY B N 1
ATOM 1562 C CA . GLY B 1 74 ? 2.395 1.158 -12.625 1 93.75 74 GLY B CA 1
ATOM 1563 C C . GLY B 1 74 ? 2.225 -0.059 -13.516 1 93.75 74 GLY B C 1
ATOM 1564 O O . GLY B 1 74 ? 1.541 -1.016 -13.141 1 93.75 74 GLY B O 1
ATOM 1565 N N . PRO B 1 75 ? 2.846 -0.042 -14.68 1 92.5 75 PRO B N 1
ATOM 1566 C CA . PRO B 1 75 ? 2.646 -1.15 -15.617 1 92.5 75 PRO B CA 1
ATOM 1567 C C . PRO B 1 75 ? 3.156 -2.482 -15.07 1 92.5 75 PRO B C 1
ATOM 1569 O O . PRO B 1 75 ? 2.598 -3.537 -15.383 1 92.5 75 PRO B O 1
ATOM 1572 N N . LEU B 1 76 ? 4.164 -2.393 -14.234 1 95.25 76 LEU B N 1
ATOM 1573 C CA . LEU B 1 76 ? 4.781 -3.645 -13.805 1 95.25 76 LEU B CA 1
ATOM 1574 C C . LEU B 1 76 ? 4.66 -3.824 -12.297 1 95.25 76 LEU B C 1
ATOM 1576 O O . LEU B 1 76 ? 5.094 -4.84 -11.75 1 95.25 76 LEU B O 1
ATOM 1580 N N . GLN B 1 77 ? 4.117 -2.891 -11.664 1 95.44 77 GLN B N 1
ATOM 1581 C CA . GLN B 1 77 ? 4.195 -2.928 -10.211 1 95.44 77 GLN B CA 1
ATOM 1582 C C . GLN B 1 77 ? 2.814 -2.756 -9.578 1 95.44 77 GLN B C 1
ATOM 1584 O O . GLN B 1 77 ? 2.012 -1.941 -10.039 1 95.44 77 GLN B O 1
ATOM 1589 N N . SER B 1 78 ? 2.568 -3.492 -8.523 1 96.81 78 SER B N 1
ATOM 1590 C CA . SER B 1 78 ? 1.35 -3.387 -7.73 1 96.81 78 SER B CA 1
ATOM 1591 C C . SER B 1 78 ? 1.658 -3.432 -6.238 1 96.81 78 SER B C 1
ATOM 1593 O O . SER B 1 78 ? 2.771 -3.781 -5.84 1 96.81 78 SER B O 1
ATOM 1595 N N . VAL B 1 79 ? 0.779 -3.02 -5.535 1 96.62 79 VAL B N 1
ATOM 1596 C CA . VAL B 1 79 ? 0.844 -3.207 -4.09 1 96.62 79 VAL B CA 1
ATOM 1597 C C . VAL B 1 79 ? -0.39 -3.965 -3.611 1 96.62 79 VAL B C 1
ATOM 1599 O O . VAL B 1 79 ? -1.508 -3.688 -4.051 1 96.62 79 VAL B O 1
ATOM 1602 N N . CYS B 1 80 ? -0.215 -4.941 -2.834 1 97.94 80 CYS B N 1
ATOM 1603 C CA . CYS B 1 80 ? -1.276 -5.719 -2.201 1 97.94 80 CYS B CA 1
ATOM 1604 C C . CYS B 1 80 ? -1.312 -5.469 -0.698 1 97.94 80 CYS B C 1
ATOM 1606 O O . CYS B 1 80 ? -0.274 -5.508 -0.034 1 97.94 80 CYS B O 1
ATOM 1608 N N . VAL B 1 81 ? -2.465 -5.188 -0.156 1 97.44 81 VAL B N 1
ATOM 1609 C CA . VAL B 1 81 ? -2.6 -4.949 1.278 1 97.44 81 VAL B CA 1
ATOM 1610 C C . VAL B 1 81 ? -3.689 -5.852 1.852 1 97.44 81 VAL B C 1
ATOM 1612 O O . VAL B 1 81 ? -4.812 -5.879 1.346 1 97.44 81 VAL B O 1
ATOM 1615 N N . ASP B 1 82 ? -3.344 -6.633 2.811 1 96.38 82 ASP B N 1
ATOM 1616 C CA . ASP B 1 82 ? -4.277 -7.449 3.58 1 96.38 82 ASP B CA 1
ATOM 1617 C C . ASP B 1 82 ? -4.621 -6.785 4.91 1 96.38 82 ASP B C 1
ATOM 1619 O O . ASP B 1 82 ? -3.793 -6.738 5.82 1 96.38 82 ASP B O 1
ATOM 1623 N N . GLU B 1 83 ? -5.805 -6.34 5.094 1 94.12 83 GLU B N 1
ATOM 1624 C CA . GLU B 1 83 ? -6.223 -5.613 6.293 1 94.12 83 GLU B CA 1
ATOM 1625 C C . GLU B 1 83 ? -6.5 -6.574 7.449 1 94.12 83 GLU B C 1
ATOM 1627 O O . GLU B 1 83 ? -6.547 -6.16 8.609 1 94.12 83 GLU B O 1
ATOM 1632 N N . GLY B 1 84 ? -6.621 -7.676 7.176 1 88.75 84 GLY B N 1
ATOM 1633 C CA . GLY B 1 84 ? -6.91 -8.656 8.211 1 88.75 84 GLY B CA 1
ATOM 1634 C C . GLY B 1 84 ? -8.375 -8.68 8.617 1 88.75 84 GLY B C 1
ATOM 1635 O O . GLY B 1 84 ? -9.164 -7.848 8.164 1 88.75 84 GLY B O 1
ATOM 1636 N N . PHE B 1 85 ? -8.68 -9.656 9.297 1 81.69 85 PHE B N 1
ATOM 1637 C CA . PHE B 1 85 ? -10.055 -9.805 9.766 1 81.69 85 PHE B CA 1
ATOM 1638 C C . PHE B 1 85 ? -10.195 -9.273 11.188 1 81.69 85 PHE B C 1
ATOM 1640 O O . PHE B 1 85 ? -9.344 -9.539 12.047 1 81.69 85 PHE B O 1
ATOM 1647 N N . GLU B 1 86 ? -11.094 -8.32 11.258 1 77.69 86 GLU B N 1
ATOM 1648 C CA . GLU B 1 86 ? -11.367 -7.789 12.586 1 77.69 86 GLU B CA 1
ATOM 1649 C C . GLU B 1 86 ? -11.828 -8.883 13.539 1 77.69 86 GLU B C 1
ATOM 1651 O O . GLU B 1 86 ? -12.688 -9.703 13.195 1 77.69 86 GLU B O 1
ATOM 1656 N N . THR B 1 87 ? -10.977 -9.023 14.461 1 75 87 THR B N 1
ATOM 1657 C CA . THR B 1 87 ? -11.477 -9.852 15.555 1 75 87 THR B CA 1
ATOM 1658 C C . THR B 1 87 ? -12.094 -8.984 16.656 1 75 87 THR B C 1
ATOM 1660 O O . THR B 1 87 ? -12.227 -7.773 16.484 1 75 87 THR B O 1
ATOM 1663 N N . ASN B 1 88 ? -12.516 -9.547 17.891 1 61.16 88 ASN B N 1
ATOM 1664 C CA . ASN B 1 88 ? -13.336 -8.953 18.938 1 61.16 88 ASN B CA 1
ATOM 1665 C C . ASN B 1 88 ? -12.906 -7.523 19.25 1 61.16 88 ASN B C 1
ATOM 1667 O O . ASN B 1 88 ? -13.742 -6.668 19.531 1 61.16 88 ASN B O 1
ATOM 1671 N N . LYS B 1 89 ? -11.656 -7.113 19.516 1 64.06 89 LYS B N 1
ATOM 1672 C CA . LYS B 1 89 ? -11.492 -5.832 20.188 1 64.06 89 LYS B CA 1
ATOM 1673 C C . LYS B 1 89 ? -10.664 -4.863 19.344 1 64.06 89 LYS B C 1
ATOM 1675 O O . LYS B 1 89 ? -10.836 -3.646 19.438 1 64.06 89 LYS B O 1
ATOM 1680 N N . GLU B 1 90 ? -9.758 -5.32 18.469 1 72.44 90 GLU B N 1
ATOM 1681 C CA . GLU B 1 90 ? -8.859 -4.352 17.859 1 72.44 90 GLU B CA 1
ATOM 1682 C C . GLU B 1 90 ? -8.672 -4.637 16.375 1 72.44 90 GLU B C 1
ATOM 1684 O O . GLU B 1 90 ? -8.617 -5.797 15.953 1 72.44 90 GLU B O 1
ATOM 1689 N N . LYS B 1 91 ? -8.82 -3.562 15.617 1 79.94 91 LYS B N 1
ATOM 1690 C CA . LYS B 1 91 ? -8.484 -3.707 14.211 1 79.94 91 LYS B CA 1
ATOM 1691 C C . LYS B 1 91 ? -7.02 -4.117 14.039 1 79.94 91 LYS B C 1
ATOM 1693 O O . LYS B 1 91 ? -6.121 -3.48 14.594 1 79.94 91 LYS B O 1
ATOM 1698 N N . PRO B 1 92 ? -6.766 -5.273 13.445 1 88.06 92 PRO B N 1
ATOM 1699 C CA . PRO B 1 92 ? -5.391 -5.723 13.242 1 88.06 92 PRO B CA 1
ATOM 1700 C C . PRO B 1 92 ? -4.602 -4.805 12.305 1 88.06 92 PRO B C 1
ATOM 1702 O O . PRO B 1 92 ? -5.199 -4.047 11.539 1 88.06 92 PRO B O 1
ATOM 1705 N N . TYR B 1 93 ? -3.354 -4.883 12.539 1 92.88 93 TYR B N 1
ATOM 1706 C CA . TYR B 1 93 ? -2.494 -4.258 11.539 1 92.88 93 TYR B CA 1
ATOM 1707 C C . TYR B 1 93 ? -2.643 -4.941 10.188 1 92.88 93 TYR B C 1
ATOM 1709 O O . TYR B 1 93 ? -2.854 -6.156 10.117 1 92.88 93 TYR B O 1
ATOM 1717 N N . SER B 1 94 ? -2.443 -4.121 9.195 1 95.12 94 SER B N 1
ATOM 1718 C CA . SER B 1 94 ? -2.438 -4.66 7.84 1 95.12 94 SER B CA 1
ATOM 1719 C C . SER B 1 94 ? -1.06 -5.195 7.465 1 95.12 94 SER B C 1
ATOM 1721 O O . SER B 1 94 ? -0.055 -4.82 8.07 1 95.12 94 SER B O 1
ATOM 1723 N N . ARG B 1 95 ? -1.116 -6.062 6.496 1 93.38 95 ARG B N 1
ATOM 1724 C CA . ARG B 1 95 ? 0.112 -6.516 5.852 1 93.38 95 ARG B CA 1
ATOM 1725 C C . ARG B 1 95 ? 0.16 -6.07 4.395 1 93.38 95 ARG B C 1
ATOM 1727 O O . ARG B 1 95 ? -0.825 -6.207 3.666 1 93.38 95 ARG B O 1
ATOM 1734 N N . GLY B 1 96 ? 1.245 -5.492 4.012 1 94.69 96 GLY B N 1
ATOM 1735 C CA . GLY B 1 96 ? 1.367 -4.992 2.654 1 94.69 96 GLY B CA 1
ATOM 1736 C C . GLY B 1 96 ? 2.605 -5.5 1.939 1 94.69 96 GLY B C 1
ATOM 1737 O O . GLY B 1 96 ? 3.639 -5.734 2.568 1 94.69 96 GLY B O 1
ATOM 1738 N N . PHE B 1 97 ? 2.475 -5.711 0.618 1 93.81 97 PHE B N 1
ATOM 1739 C CA . PHE B 1 97 ? 3.568 -6.137 -0.248 1 93.81 97 PHE B CA 1
ATOM 1740 C C . PHE B 1 97 ? 3.57 -5.344 -1.549 1 93.81 97 PHE B C 1
ATOM 1742 O O . PHE B 1 97 ? 2.514 -5.109 -2.143 1 93.81 97 PHE B O 1
ATOM 1749 N N . THR B 1 98 ? 4.727 -4.914 -1.908 1 94.69 98 THR B N 1
ATOM 1750 C CA . THR B 1 98 ? 4.879 -4.496 -3.297 1 94.69 98 THR B CA 1
ATOM 1751 C C . THR B 1 98 ? 5.246 -5.684 -4.184 1 94.69 98 THR B C 1
ATOM 1753 O O . THR B 1 98 ? 6.051 -6.531 -3.791 1 94.69 98 THR B O 1
ATOM 1756 N N . ILE B 1 99 ? 4.664 -5.738 -5.32 1 95.5 99 ILE B N 1
ATOM 1757 C CA . ILE B 1 99 ? 4.855 -6.84 -6.258 1 95.5 99 ILE B CA 1
ATOM 1758 C C . ILE B 1 99 ? 5.289 -6.293 -7.617 1 95.5 99 ILE B C 1
ATOM 1760 O O . ILE B 1 99 ? 4.648 -5.391 -8.164 1 95.5 99 ILE B O 1
ATOM 1764 N N . ARG B 1 100 ? 6.352 -6.828 -8.094 1 96.12 100 ARG B N 1
ATOM 1765 C CA . ARG B 1 100 ? 6.801 -6.496 -9.438 1 96.12 100 ARG B CA 1
ATOM 1766 C C . ARG B 1 100 ? 6.676 -7.699 -10.367 1 96.12 100 ARG B C 1
ATOM 1768 O O . ARG B 1 100 ? 7.145 -8.797 -10.047 1 96.12 100 ARG B O 1
ATOM 1775 N N . PHE B 1 101 ? 6.109 -7.445 -11.484 1 96.25 101 PHE B N 1
ATOM 1776 C CA . PHE B 1 101 ? 5.902 -8.492 -12.477 1 96.25 101 PHE B CA 1
ATOM 1777 C C . PHE B 1 101 ? 6.996 -8.461 -13.531 1 96.25 101 PHE B C 1
ATOM 1779 O O . PHE B 1 101 ? 7.656 -7.434 -13.719 1 96.25 101 PHE B O 1
ATOM 1786 N N . ASN B 1 102 ? 7.145 -9.586 -14.195 1 96.31 102 ASN B N 1
ATOM 1787 C CA . ASN B 1 102 ? 8.125 -9.648 -15.273 1 96.31 102 ASN B CA 1
ATOM 1788 C C . ASN B 1 102 ? 7.637 -8.922 -16.516 1 96.31 102 ASN B C 1
ATOM 1790 O O . ASN B 1 102 ? 8.43 -8.336 -17.266 1 96.31 102 ASN B O 1
ATOM 1794 N N . THR B 1 103 ? 6.332 -9.008 -16.766 1 95.69 103 THR B N 1
ATOM 1795 C CA . THR B 1 103 ? 5.719 -8.352 -17.922 1 95.69 103 THR B CA 1
ATOM 1796 C C . THR B 1 103 ? 4.375 -7.738 -17.547 1 95.69 103 THR B C 1
ATOM 1798 O O . THR B 1 103 ? 3.793 -8.086 -16.516 1 95.69 103 THR B O 1
ATOM 1801 N N . GLU B 1 104 ? 3.951 -6.871 -18.391 1 94.62 104 GLU B N 1
ATOM 1802 C CA . GLU B 1 104 ? 2.645 -6.258 -18.172 1 94.62 104 GLU B CA 1
ATOM 1803 C C . GLU B 1 104 ? 1.525 -7.289 -18.266 1 94.62 104 GLU B C 1
ATOM 1805 O O . GLU B 1 104 ? 0.537 -7.211 -17.531 1 94.62 104 GLU B O 1
ATOM 1810 N N . GLU B 1 105 ? 1.701 -8.211 -19.141 1 94.69 105 GLU B N 1
ATOM 1811 C CA . GLU B 1 105 ? 0.712 -9.273 -19.328 1 94.69 105 GLU B CA 1
ATOM 1812 C C . GLU B 1 105 ? 0.552 -10.102 -18.062 1 94.69 105 GLU B C 1
ATOM 1814 O O . GLU B 1 105 ? -0.57 -10.391 -17.641 1 94.69 105 GLU B O 1
ATOM 1819 N N . GLU B 1 106 ? 1.657 -10.414 -17.469 1 94.38 106 GLU B N 1
ATOM 1820 C CA . GLU B 1 106 ? 1.62 -11.172 -16.219 1 94.38 106 GLU B CA 1
ATOM 1821 C C . GLU B 1 106 ? 0.898 -10.383 -15.125 1 94.38 106 GLU B C 1
ATOM 1823 O O . GLU B 1 106 ? 0.147 -10.961 -14.336 1 94.38 106 GLU B O 1
ATOM 1828 N N . GLY B 1 107 ? 1.157 -9.133 -15.117 1 96.12 107 GLY B N 1
ATOM 1829 C CA . GLY B 1 107 ? 0.46 -8.289 -14.156 1 96.12 107 GLY B CA 1
ATOM 1830 C C . GLY B 1 107 ? -1.044 -8.281 -14.352 1 96.12 107 GLY B C 1
ATOM 1831 O O . GLY B 1 107 ? -1.801 -8.398 -13.391 1 96.12 107 GLY B O 1
ATOM 1832 N N . ARG B 1 108 ? -1.45 -8.156 -15.602 1 95.06 108 ARG B N 1
ATOM 1833 C CA . ARG B 1 108 ? -2.875 -8.164 -15.914 1 95.06 108 ARG B CA 1
ATOM 1834 C C . ARG B 1 108 ? -3.52 -9.484 -15.508 1 95.06 108 ARG B C 1
ATOM 1836 O O . ARG B 1 108 ? -4.602 -9.5 -14.914 1 95.06 108 ARG B O 1
ATOM 1843 N N . ASP B 1 109 ? -2.838 -10.562 -15.852 1 94.31 109 ASP B N 1
ATOM 1844 C CA . ASP B 1 109 ? -3.363 -11.875 -15.508 1 94.31 109 ASP B CA 1
ATOM 1845 C C . ASP B 1 109 ? -3.469 -12.047 -13.992 1 94.31 109 ASP B C 1
ATOM 1847 O O . ASP B 1 109 ? -4.426 -12.641 -13.492 1 94.31 109 ASP B O 1
ATOM 1851 N N . PHE B 1 110 ? -2.486 -11.578 -13.344 1 95.5 110 PHE B N 1
ATOM 1852 C CA . PHE B 1 110 ? -2.479 -11.648 -11.883 1 95.5 110 PHE B CA 1
ATOM 1853 C C . PHE B 1 110 ? -3.672 -10.906 -11.305 1 95.5 110 PHE B C 1
ATOM 1855 O O . PHE B 1 110 ? -4.383 -11.43 -10.445 1 95.5 110 PHE B O 1
ATOM 1862 N N . HIS B 1 111 ? -3.881 -9.672 -11.734 1 96.5 111 HIS B N 1
ATOM 1863 C CA . HIS B 1 111 ? -4.996 -8.859 -11.258 1 96.5 111 HIS B CA 1
ATOM 1864 C C . HIS B 1 111 ? -6.332 -9.539 -11.555 1 96.5 111 HIS B C 1
ATOM 1866 O O . HIS B 1 111 ? -7.219 -9.578 -10.695 1 96.5 111 HIS B O 1
ATOM 1872 N N . CYS B 1 112 ? -6.449 -10.07 -12.688 1 94.31 112 CYS B N 1
ATOM 1873 C CA . CYS B 1 112 ? -7.672 -10.766 -13.07 1 94.31 112 CYS B CA 1
ATOM 1874 C C . CYS B 1 112 ? -7.922 -11.969 -12.172 1 94.31 112 CYS B C 1
ATOM 1876 O O . CYS B 1 112 ? -9.039 -12.156 -11.672 1 94.31 112 CYS B O 1
ATOM 1878 N N . THR B 1 113 ? -6.902 -12.75 -11.984 1 92.94 113 THR B N 1
ATOM 1879 C CA . THR B 1 113 ? -7.023 -13.93 -11.133 1 92.94 113 THR B CA 1
ATOM 1880 C C . THR B 1 113 ? -7.367 -13.531 -9.695 1 92.94 113 THR B C 1
ATOM 1882 O O . THR B 1 113 ? -8.203 -14.172 -9.055 1 92.94 113 THR B O 1
ATOM 1885 N N . PHE B 1 114 ? -6.707 -12.516 -9.211 1 94.44 114 PHE B N 1
ATOM 1886 C CA . PHE B 1 114 ? -6.969 -12 -7.871 1 94.44 114 PHE B CA 1
ATOM 1887 C C . PHE B 1 114 ? -8.445 -11.688 -7.691 1 94.44 114 PHE B C 1
ATOM 1889 O O . PHE B 1 114 ? -9.062 -12.117 -6.715 1 94.44 114 PHE B O 1
ATOM 1896 N N . GLU B 1 115 ? -8.961 -10.977 -8.609 1 93.38 115 GLU B N 1
ATOM 1897 C CA . GLU B 1 115 ? -10.367 -10.594 -8.531 1 93.38 115 GLU B CA 1
ATOM 1898 C C . GLU B 1 115 ? -11.273 -11.82 -8.617 1 93.38 115 GLU B C 1
ATOM 1900 O O . GLU B 1 115 ? -12.289 -11.898 -7.922 1 93.38 115 GLU B O 1
ATOM 1905 N N . GLN B 1 116 ? -10.969 -12.695 -9.445 1 90 116 GLN B N 1
ATOM 1906 C CA . GLN B 1 116 ? -11.758 -13.914 -9.594 1 90 116 GLN B CA 1
ATOM 1907 C C . GLN B 1 116 ? -11.789 -14.703 -8.289 1 90 116 GLN B C 1
ATOM 1909 O O . GLN B 1 116 ? -12.852 -15.18 -7.875 1 90 116 GLN B O 1
ATOM 1914 N N . TRP B 1 117 ? -10.602 -14.828 -7.727 1 90.12 117 TRP B N 1
ATOM 1915 C CA . TRP B 1 117 ? -10.516 -15.594 -6.484 1 90.12 117 TRP B CA 1
ATOM 1916 C C . TRP B 1 117 ? -11.25 -14.883 -5.355 1 90.12 117 TRP B C 1
ATOM 1918 O O . TRP B 1 117 ? -11.805 -15.523 -4.461 1 90.12 117 TRP B O 1
ATOM 1928 N N . LYS B 1 118 ? -11.125 -13.633 -5.34 1 90.5 118 LYS B N 1
ATOM 1929 C CA . LYS B 1 118 ? -11.797 -12.852 -4.305 1 90.5 118 LYS B CA 1
ATOM 1930 C C . LYS B 1 118 ? -13.312 -12.984 -4.406 1 90.5 118 LYS B C 1
ATOM 1932 O O . LYS B 1 118 ? -14.008 -13.07 -3.391 1 90.5 118 LYS B O 1
ATOM 1937 N N . LYS B 1 119 ? -13.859 -12.922 -5.512 1 86.88 119 LYS B N 1
ATOM 1938 C CA . LYS B 1 119 ? -15.305 -12.984 -5.738 1 86.88 119 LYS B CA 1
ATOM 1939 C C . LYS B 1 119 ? -15.82 -14.406 -5.582 1 86.88 119 LYS B C 1
ATOM 1941 O O . LYS B 1 119 ? -16.891 -14.625 -5.016 1 86.88 119 LYS B O 1
ATOM 1946 N N . ASP B 1 120 ? -15.156 -15.367 -6.223 1 80.81 120 ASP B N 1
ATOM 1947 C CA . ASP B 1 120 ? -15.609 -16.766 -6.211 1 80.81 120 ASP B CA 1
ATOM 1948 C C . ASP B 1 120 ? -14.43 -17.719 -6.062 1 80.81 120 ASP B C 1
ATOM 1950 O O . ASP B 1 120 ? -13.938 -18.25 -7.055 1 80.81 120 ASP B O 1
ATOM 1954 N N . PRO B 1 121 ? -14.039 -17.922 -4.828 1 69.94 121 PRO B N 1
ATOM 1955 C CA . PRO B 1 121 ? -12.859 -18.766 -4.629 1 69.94 121 PRO B CA 1
ATOM 1956 C C . PRO B 1 121 ? -13.055 -20.188 -5.156 1 69.94 121 PRO B C 1
ATOM 1958 O O . PRO B 1 121 ? -12.078 -20.891 -5.426 1 69.94 121 PRO B O 1
ATOM 1961 N N . HIS B 1 122 ? -14.25 -20.578 -5.184 1 66.44 122 HIS B N 1
ATOM 1962 C CA . HIS B 1 122 ? -14.555 -21.953 -5.559 1 66.44 122 HIS B CA 1
ATOM 1963 C C . HIS B 1 122 ? -14.555 -22.125 -7.074 1 66.44 122 HIS B C 1
ATOM 1965 O O . HIS B 1 122 ? -14.57 -23.25 -7.574 1 66.44 122 HIS B O 1
ATOM 1971 N N . GLN B 1 123 ? -14.625 -20.969 -7.758 1 56.88 123 GLN B N 1
ATOM 1972 C CA . GLN B 1 123 ? -14.703 -21.156 -9.203 1 56.88 123 GLN B CA 1
ATOM 1973 C C . GLN B 1 123 ? -13.32 -21.297 -9.82 1 56.88 123 GLN B C 1
ATOM 1975 O O . GLN B 1 123 ? -12.461 -20.422 -9.664 1 56.88 123 GLN B O 1
ATOM 1980 N N . GLY B 1 124 ? -12.633 -22.188 -9.625 1 47.53 124 GLY B N 1
ATOM 1981 C CA . GLY B 1 124 ? -11.359 -22.609 -10.188 1 47.53 124 GLY B CA 1
ATOM 1982 C C . GLY B 1 124 ? -11.18 -22.203 -11.641 1 47.53 124 GLY B C 1
ATOM 1983 O O . GLY B 1 124 ? -10.383 -22.797 -12.367 1 47.53 124 GLY B O 1
ATOM 1984 N N . ALA B 1 125 ? -12.086 -21.375 -12.258 1 44.91 125 ALA B N 1
ATOM 1985 C CA . ALA B 1 125 ? -12.031 -21.297 -13.719 1 44.91 125 ALA B CA 1
ATOM 1986 C C . ALA B 1 125 ? -10.789 -20.531 -14.18 1 44.91 125 ALA B C 1
ATOM 1988 O O . ALA B 1 125 ? -10.297 -19.656 -13.477 1 44.91 125 ALA B O 1
ATOM 1989 N N . THR B 1 126 ? -9.867 -21.141 -14.93 1 46.53 126 THR B N 1
ATOM 1990 C CA . THR B 1 126 ? -8.836 -20.516 -15.766 1 46.53 126 THR B CA 1
ATOM 1991 C C . THR B 1 126 ? -9.352 -19.219 -16.391 1 46.53 126 THR B C 1
ATOM 1993 O O . THR B 1 126 ? -10.031 -19.25 -17.406 1 46.53 126 THR B O 1
ATOM 1996 N N . TYR B 1 127 ? -9.867 -18.312 -15.719 1 43.91 127 TYR B N 1
ATOM 1997 C CA . TYR B 1 127 ? -10.359 -17.125 -16.375 1 43.91 127 TYR B CA 1
ATOM 1998 C C . TYR B 1 127 ? -9.219 -16.328 -17.016 1 43.91 127 TYR B C 1
ATOM 2000 O O . TYR B 1 127 ? -8.164 -16.172 -16.406 1 43.91 127 TYR B O 1
ATOM 2008 N N . ARG B 1 128 ? -8.977 -16.531 -18.25 1 44.16 128 ARG B N 1
ATOM 2009 C CA . ARG B 1 128 ? -8.156 -15.602 -19.016 1 44.16 128 ARG B CA 1
ATOM 2010 C C . ARG B 1 128 ? -8.711 -14.188 -18.953 1 44.16 128 ARG B C 1
ATOM 2012 O O . ARG B 1 128 ? -9.883 -13.961 -19.281 1 44.16 128 ARG B O 1
ATOM 2019 N N . CYS B 1 129 ? -8.211 -13.328 -18.156 1 48.34 129 CYS B N 1
ATOM 2020 C CA . CYS B 1 129 ? -8.602 -11.93 -18.078 1 48.34 129 CYS B CA 1
ATOM 2021 C C . CYS B 1 129 ? -8.523 -11.273 -19.453 1 48.34 129 CYS B C 1
ATOM 2023 O O . CYS B 1 129 ? -7.484 -11.336 -20.125 1 48.34 129 CYS B O 1
ATOM 2025 N N . SER B 1 130 ? -9.523 -11.258 -20.328 1 41.75 130 SER B N 1
ATOM 2026 C CA . SER B 1 130 ? -9.586 -10.555 -21.594 1 41.75 130 SER B CA 1
ATOM 2027 C C . SER B 1 130 ? -9.344 -9.055 -21.406 1 41.75 130 SER B C 1
ATOM 2029 O O . SER B 1 130 ? -9.688 -8.492 -20.375 1 41.75 130 SER B O 1
#

Secondary structure (DSSP, 8-state):
-----------EEEEEEEEEE--TT--S-----EEEEEEEEEETTEEEEEEEESS-TT-EEEEEGGGEEEEE-SSSEEEEEE-----SS-PPPPEEEEEEESSHHHHHHHHHHHHHHHH-TT--------/-----------EEEEEEEEEE--TT--S-----EEEEEEEEEETTEEEEEEEESS-TT-EEEEEGGGEEEEE-SSSEEEEEE-----SS-PPPPEEEEEEESSHHHHHHHHHHHHHHHH-TT--------

InterPro domains:
  IPR057622 Probable histone-arginine methyltransferase CARM1-like, N-terminal PH domain [PF25350] (10-119)

Foldseek 3Di:
DPPPLPPLPFDKAWFQWKFKPDDVVCPPDSPPTAIWIWTWDDDPRFIWIKIGGPVDNPDIDIAGLLQKDWADPDLFKIKMKRQDDDDDDDRDHIIMMMTGHPGSLSVQQVVVVSVVCNVPVSPSDSPPND/DPPPLPPLPFDKAWFQWKFKPDDVVCPPDSPPTAIWIWTWDDDPRFIWIKIGGPVDNPDIDIAGLLQKDWADPDLFKIKMKRQDDDDDPDRDHIIMMMTGHPGSLSVQLVVVVSVVCNVPVSPSDPPPND

Nearest PDB structures (foldseek):
  4dbb-assembly1_A  TM=4.948E-01  e=4.235E-02  Rattus norvegicus
  3suz-assembly1_A  TM=4.740E-01  e=1.841E-01  Rattus norvegicus
  1iiu-assembly1_A  TM=4.411E-01  e=3.914E+00  Gallus gallus
  1kt5-assembly1_A  TM=4.420E-01  e=5.568E+00  Bos taurus
  4dbb-assembly1_A  TM=5.003E-01  e=4.311E-02  Rattus norvegicus

Sequence (260 aa):
MEVSVGQRQQQEFSLASVSELASSASTSATTAPSPAIARFCMDCGSSELRIRWENDASGFAGLHLESSQLFKLGPLQSVCVDEGFETNKEKPYSRGFTIRFNTEEEGRDFHCTFEQWKKDPHQGATYRCSMEVSVGQRQQQEFSLASVSELASSASTSATTAPSPAIARFCMDCGSSELRIRWENDASGFAGLHLESSQLFKLGPLQSVCVDEGFETNKEKPYSRGFTIRFNTEEEGRDFHCTFEQWKKDPHQGATYRCS

Solvent-accessible surface area (backbone atoms only — not comparable to full-atom values): 14173 Å² total; per-residue (Å²): 131,76,79,66,78,64,75,54,77,58,61,66,40,76,32,52,23,41,28,59,56,65,20,71,81,50,72,60,69,66,52,66,66,35,41,27,39,34,33,52,44,77,51,99,87,36,39,30,41,36,38,34,37,71,91,32,92,85,42,65,47,78,36,49,36,82,44,37,48,78,42,47,33,35,72,35,20,31,37,38,38,24,41,53,72,71,57,99,84,53,79,50,56,23,48,36,33,42,39,30,35,75,38,52,66,55,39,50,43,47,54,39,46,50,52,46,38,48,76,36,57,82,59,62,67,84,66,75,62,125,130,76,77,66,78,63,74,55,74,58,61,66,42,75,30,54,23,40,27,59,56,67,21,72,84,50,71,62,69,64,53,64,66,35,39,26,39,34,34,52,43,76,52,98,88,36,41,28,41,34,37,35,37,71,91,33,90,84,43,65,47,77,37,49,35,82,43,37,48,79,43,45,34,36,72,35,20,33,38,38,37,23,42,52,72,71,54,97,85,51,80,49,57,24,46,36,30,40,37,29,36,77,38,51,66,57,37,50,44,48,52,39,46,50,52,45,39,49,75,38,58,82,58,64,68,85,67,74,62,124

pLDDT: mean 79.94, std 20.02, range [23.17, 97.94]

Organism: Punica granatum (NCBI:txid22663)

Radius of gyration: 20.01 Å; Cα contacts (8 Å, |Δi|>4): 539; chains: 2; bounding box: 35×83×43 Å